Protein AF-A0A955EUJ9-F1 (afdb_monomer)

Sequence (207 aa):
MPSPLGWILAALVAALLFILLRRGAPARPAGGPLLDAMDWGAFAREARRVADAASVRARERPMALRAYWDLQLVGPGGEVRDRRRFKNLIVNTGLDQAKDRLFNPATTAPLFGYVAIGTGAVPETAVDLGLGTEAARDAVAYTPGGTGVCTVDHTFPAGVGTGAITEVGLFDDPAAGNMFNRKTFPAINKTAGDALKASCTLTLVAA

Nearest PDB structures (foldseek):
  6hhk-assembly2_C  TM=7.279E-01  e=1.965E-04  Pecentumvirus A511

Radius of gyration: 26.05 Å; Cα contacts (8 Å, |Δi|>4): 336; chains: 1; bounding box: 52×70×73 Å

Solvent-accessible surface area (backbone atoms only — not comparable to full-atom values): 12120 Å² total; per-residue (Å²): 130,83,52,77,68,54,54,52,52,51,50,51,53,50,51,50,52,51,53,54,66,70,69,51,76,80,79,83,76,87,85,77,76,88,70,80,80,58,61,60,66,61,51,52,53,50,54,47,51,51,52,50,53,51,50,62,70,68,45,83,75,72,54,61,53,71,52,69,51,78,48,70,44,65,46,98,87,70,46,77,77,46,75,52,76,44,80,46,86,66,52,61,69,57,35,38,51,58,43,40,69,42,46,42,82,93,49,96,64,81,31,54,39,20,42,31,37,15,55,23,77,73,76,71,57,100,80,57,60,64,69,81,35,72,55,39,64,48,72,40,51,71,43,86,56,62,80,15,29,34,36,41,33,41,68,41,44,55,61,48,52,59,43,56,36,13,26,41,35,36,18,41,38,90,83,82,52,57,49,79,49,68,45,59,53,81,67,47,77,37,48,56,86,42,66,49,76,49,74,48,79,46,56,50,40,71,95

Foldseek 3Di:
DDDPVVVVVVVVVVVVVVVCVVVPDPDDDPDDDPPPPDPVVVVVVVVVVVVVVVVVVVPDDAAEDWDKDWDFDADPVRDTPDIDMDTDWDDLVNLVVVLCVAAPPVDPDQHLFKKWWADDQPFDDPPDFDGPGTQAMDGWDWADDGRNKIKTKDKQAQQGRAAFTFKMWTASDRPHGGTPDMGGHGTDGGHNHDMDMDMDMHGYYYD

pLDDT: mean 83.16, std 19.04, range [37.62, 98.62]

Structure (mmCIF, N/CA/C/O backbone):
data_AF-A0A955EUJ9-F1
#
_entry.id   AF-A0A955EUJ9-F1
#
loop_
_atom_site.gro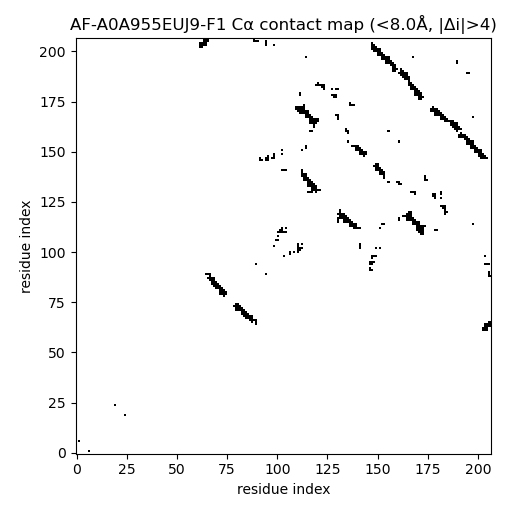up_PDB
_atom_site.id
_atom_site.type_symbol
_atom_site.label_atom_id
_atom_site.label_alt_id
_atom_site.label_comp_id
_atom_site.label_asym_id
_atom_site.label_entity_id
_atom_site.label_seq_id
_atom_site.pdbx_PDB_ins_code
_atom_site.Cartn_x
_atom_site.Cartn_y
_atom_site.Cartn_z
_atom_site.occupancy
_atom_site.B_iso_or_equiv
_atom_site.auth_seq_id
_atom_site.auth_comp_id
_atom_site.auth_asym_id
_atom_site.auth_atom_id
_atom_site.pdbx_PDB_model_num
ATOM 1 N N . MET A 1 1 ? 2.007 -21.521 31.280 1.00 45.31 1 MET A N 1
ATOM 2 C CA . MET A 1 1 ? 1.880 -21.939 29.865 1.00 45.31 1 MET A CA 1
ATOM 3 C C . MET A 1 1 ? 3.243 -21.763 29.207 1.00 45.31 1 MET A C 1
ATOM 5 O O . MET A 1 1 ? 3.827 -20.705 29.416 1.00 45.31 1 MET A O 1
ATOM 9 N N . PRO A 1 2 ? 3.806 -22.775 28.522 1.00 46.06 2 PRO A N 1
ATOM 10 C CA . PRO A 1 2 ? 5.107 -22.632 27.869 1.00 46.06 2 PRO A CA 1
ATOM 11 C C . PRO A 1 2 ? 5.048 -21.551 26.782 1.00 46.06 2 PRO A C 1
ATOM 13 O O . PRO A 1 2 ? 4.028 -21.396 26.110 1.00 46.06 2 PRO A O 1
ATOM 16 N N . SER A 1 3 ? 6.127 -20.777 26.656 1.00 57.28 3 SER A N 1
ATOM 17 C CA . SER A 1 3 ? 6.209 -19.638 25.739 1.00 57.28 3 SER A CA 1
ATOM 18 C C . SER A 1 3 ? 6.124 -20.083 24.269 1.00 57.28 3 SER A C 1
ATOM 20 O O . SER A 1 3 ? 6.468 -21.226 23.954 1.00 57.28 3 SER A O 1
ATOM 22 N N . PRO A 1 4 ? 5.725 -19.196 23.338 1.00 52.56 4 PRO A N 1
ATOM 23 C CA . PRO A 1 4 ? 5.683 -19.500 21.901 1.00 52.56 4 PRO A CA 1
ATOM 24 C C . PRO A 1 4 ? 7.013 -20.050 21.354 1.00 52.56 4 PRO A C 1
ATOM 26 O O . PRO A 1 4 ? 7.026 -20.928 20.496 1.00 52.56 4 PRO A O 1
ATOM 29 N N . LEU A 1 5 ? 8.140 -19.601 21.918 1.00 45.12 5 LEU A N 1
ATOM 30 C CA . LEU A 1 5 ? 9.483 -20.097 21.601 1.00 45.12 5 LEU A CA 1
ATOM 31 C C . LEU A 1 5 ? 9.713 -21.550 22.054 1.00 45.12 5 LEU A C 1
ATOM 33 O O . LEU A 1 5 ? 10.396 -22.302 21.363 1.00 45.12 5 LEU A O 1
ATOM 37 N N . GLY A 1 6 ? 9.113 -21.970 23.172 1.00 50.28 6 GLY A N 1
ATOM 38 C CA . GLY A 1 6 ? 9.186 -23.351 23.658 1.00 50.28 6 GLY A CA 1
ATOM 39 C C . GLY A 1 6 ? 8.475 -24.343 22.735 1.00 50.28 6 GLY A C 1
ATOM 40 O O . GLY A 1 6 ? 8.975 -25.445 22.512 1.00 50.28 6 GLY A O 1
ATOM 41 N N . TRP A 1 7 ? 7.358 -23.931 22.129 1.00 45.38 7 TRP A N 1
ATOM 42 C CA . TRP A 1 7 ? 6.630 -24.742 21.148 1.00 45.38 7 TRP A CA 1
ATOM 43 C C . TRP A 1 7 ? 7.400 -24.920 19.841 1.00 45.38 7 TRP A C 1
ATOM 45 O O . TRP A 1 7 ? 7.431 -26.019 19.293 1.00 45.38 7 TRP A O 1
ATOM 55 N N . ILE A 1 8 ? 8.070 -23.868 19.371 1.00 54.19 8 ILE A N 1
ATOM 56 C CA . ILE A 1 8 ? 8.896 -23.920 18.158 1.00 54.19 8 ILE A CA 1
ATOM 57 C C . ILE A 1 8 ? 10.094 -24.855 18.362 1.00 54.19 8 ILE A C 1
ATOM 59 O O . ILE A 1 8 ? 10.395 -25.668 17.488 1.00 54.19 8 ILE A O 1
ATOM 63 N N . LEU A 1 9 ? 10.744 -24.793 19.531 1.00 44.78 9 LEU A N 1
ATOM 64 C CA . LEU A 1 9 ? 11.867 -25.674 19.856 1.00 44.78 9 LEU A CA 1
ATOM 65 C C . LEU A 1 9 ? 11.428 -27.146 19.936 1.00 44.78 9 LEU A C 1
ATOM 67 O O . LEU A 1 9 ? 12.083 -28.016 19.367 1.00 44.78 9 LEU A O 1
ATOM 71 N N . ALA A 1 10 ? 10.292 -27.423 20.583 1.00 51.81 10 ALA A N 1
ATOM 72 C CA . ALA A 1 10 ? 9.731 -28.770 20.678 1.00 51.81 10 ALA A CA 1
ATOM 73 C C . ALA A 1 10 ? 9.300 -29.322 19.307 1.00 51.81 10 ALA A C 1
ATOM 75 O O . ALA A 1 10 ? 9.559 -30.487 19.004 1.00 51.81 10 ALA A O 1
ATOM 76 N N . ALA A 1 11 ? 8.707 -28.485 18.450 1.00 50.59 11 ALA A N 1
ATOM 77 C CA . ALA A 1 11 ? 8.313 -28.857 17.093 1.00 50.59 11 ALA A CA 1
ATOM 78 C C . ALA A 1 11 ? 9.523 -29.131 16.186 1.00 50.59 11 ALA A C 1
ATOM 80 O O . ALA A 1 11 ? 9.493 -30.079 15.403 1.00 50.59 11 ALA A O 1
ATOM 81 N N . LEU A 1 12 ? 10.607 -28.360 16.323 1.00 55.53 12 LEU A N 1
ATOM 82 C CA . LEU A 1 12 ? 11.863 -28.601 15.607 1.00 55.53 12 LEU A CA 1
ATOM 83 C C . LEU A 1 12 ? 12.512 -29.919 16.034 1.00 55.53 12 LEU A C 1
ATOM 85 O O . LEU A 1 12 ? 12.912 -30.692 15.169 1.00 55.53 12 LEU A O 1
ATOM 89 N N . VAL A 1 13 ? 12.558 -30.212 17.339 1.00 57.97 13 VAL A N 1
ATOM 90 C CA . VAL A 1 13 ? 13.080 -31.486 17.864 1.00 57.97 13 VAL A CA 1
ATOM 91 C C . VAL A 1 13 ? 12.222 -32.665 17.393 1.00 57.97 13 VAL A C 1
ATOM 93 O O . VAL A 1 13 ? 12.766 -33.668 16.933 1.00 57.97 13 VAL A O 1
ATOM 96 N N . ALA A 1 14 ? 10.893 -32.537 17.427 1.00 53.28 14 ALA A N 1
ATOM 97 C CA . ALA A 1 14 ? 9.975 -33.573 16.960 1.00 53.28 14 ALA A CA 1
ATOM 98 C C . ALA A 1 14 ? 10.075 -33.807 15.443 1.00 53.28 14 ALA A C 1
ATOM 100 O O . ALA A 1 14 ? 10.117 -34.956 15.008 1.00 53.28 14 ALA A O 1
ATOM 101 N N . ALA A 1 15 ? 10.179 -32.748 14.634 1.00 50.16 15 ALA A N 1
ATOM 102 C CA . ALA A 1 15 ? 10.362 -32.854 13.187 1.00 50.16 15 ALA A CA 1
ATOM 103 C C . ALA A 1 15 ? 11.709 -33.502 12.828 1.00 50.16 15 ALA A C 1
ATOM 105 O O . ALA A 1 15 ? 11.764 -34.341 11.930 1.00 50.16 15 ALA A O 1
ATOM 106 N N . LEU A 1 16 ? 12.777 -33.181 13.567 1.00 55.19 16 LEU A N 1
ATOM 107 C CA . LEU A 1 16 ? 14.087 -33.819 13.417 1.00 55.19 16 LEU A CA 1
ATOM 108 C C . LEU A 1 16 ? 14.025 -35.315 13.744 1.00 55.19 16 LEU A C 1
ATOM 110 O O . LEU A 1 16 ? 14.538 -36.134 12.982 1.00 55.19 16 LEU A O 1
ATOM 114 N N . LEU A 1 17 ? 13.353 -35.670 14.846 1.00 45.00 17 LEU A N 1
ATOM 115 C CA . LEU A 1 17 ? 13.148 -37.056 15.264 1.00 45.00 17 LEU A CA 1
ATOM 116 C C . LEU A 1 17 ? 12.333 -37.823 14.212 1.00 45.00 17 LEU A C 1
ATOM 118 O O . LEU A 1 17 ? 12.666 -38.952 13.870 1.00 45.00 17 LEU A O 1
ATOM 122 N N . PHE A 1 18 ? 11.320 -37.186 13.622 1.00 44.69 18 PHE A N 1
ATOM 123 C CA . PHE A 1 18 ? 10.478 -37.771 12.578 1.00 44.69 18 PHE A CA 1
ATOM 124 C C . PHE A 1 18 ? 11.223 -37.971 11.247 1.00 44.69 18 PHE A C 1
ATOM 126 O O . PHE A 1 18 ? 11.019 -38.975 10.564 1.00 44.69 18 PHE A O 1
ATOM 133 N N . ILE A 1 19 ? 12.122 -37.051 10.880 1.00 50.72 19 ILE A N 1
ATOM 134 C CA . ILE A 1 19 ? 12.989 -37.168 9.695 1.00 50.72 19 ILE A CA 1
ATOM 135 C C . ILE A 1 19 ? 14.022 -38.288 9.886 1.00 50.72 19 ILE A C 1
ATOM 137 O O . ILE A 1 19 ? 14.261 -39.060 8.955 1.00 50.72 19 ILE A O 1
ATOM 141 N N . LEU A 1 20 ? 14.588 -38.416 11.090 1.00 47.94 20 LEU A N 1
ATOM 142 C CA . LEU A 1 20 ? 15.503 -39.502 11.455 1.00 47.94 20 LEU A CA 1
ATOM 143 C C . LEU A 1 20 ? 14.799 -40.867 11.453 1.00 47.94 20 LEU A C 1
ATOM 145 O O . LEU A 1 20 ? 15.354 -41.838 10.945 1.00 47.94 20 LEU A O 1
ATOM 149 N N . LEU A 1 21 ? 13.554 -40.933 11.934 1.00 45.94 21 LEU A N 1
ATOM 150 C CA . LEU A 1 21 ? 12.741 -42.154 11.930 1.00 45.94 21 LEU A CA 1
ATOM 151 C C . LEU A 1 21 ? 12.285 -42.564 10.516 1.00 45.94 21 LEU A C 1
ATOM 153 O O . LEU A 1 21 ? 12.189 -43.756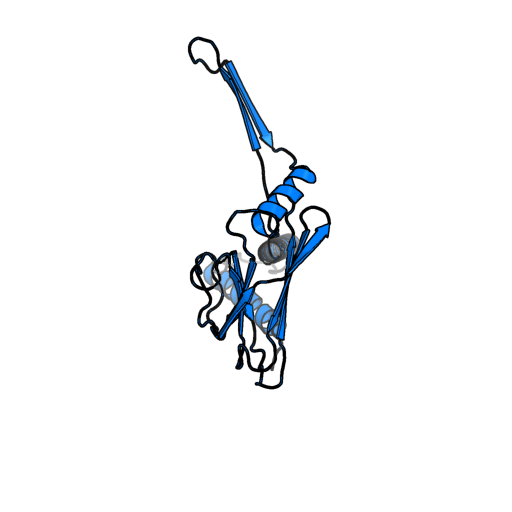 10.232 1.00 45.94 21 LEU A O 1
ATOM 157 N N . ARG A 1 22 ? 12.042 -41.610 9.601 1.00 41.78 22 ARG A N 1
ATOM 158 C CA . ARG A 1 22 ? 11.610 -41.893 8.213 1.00 41.78 22 ARG A CA 1
ATOM 159 C C . ARG A 1 22 ? 12.726 -42.315 7.261 1.00 41.78 22 ARG A C 1
ATOM 161 O O . ARG A 1 22 ? 12.428 -42.948 6.254 1.00 41.78 22 ARG A O 1
ATOM 168 N N . ARG A 1 23 ? 13.987 -41.961 7.527 1.00 43.34 23 ARG A N 1
ATOM 169 C CA . ARG A 1 23 ? 15.105 -42.300 6.625 1.00 43.34 23 ARG A CA 1
ATOM 170 C C . ARG A 1 23 ? 15.639 -43.723 6.785 1.00 43.34 23 ARG A C 1
ATOM 172 O O . ARG A 1 23 ? 16.508 -44.106 6.012 1.00 43.34 23 ARG A O 1
ATOM 179 N N . GLY A 1 24 ? 15.085 -44.507 7.713 1.00 37.84 24 GLY A N 1
ATOM 180 C CA . GLY A 1 24 ? 15.650 -45.795 8.093 1.00 37.84 24 GLY A CA 1
ATOM 181 C C . GLY A 1 24 ? 16.973 -45.570 8.821 1.00 37.84 24 GLY A C 1
ATOM 182 O O . GLY A 1 24 ? 17.871 -44.892 8.324 1.00 37.84 24 GLY A O 1
ATOM 183 N N . ALA A 1 25 ? 17.102 -46.100 10.034 1.00 43.12 25 ALA A N 1
ATOM 184 C CA . ALA A 1 25 ? 18.396 -46.102 10.700 1.00 43.12 25 ALA A CA 1
ATOM 185 C C . ALA A 1 25 ? 19.425 -46.779 9.769 1.00 43.12 25 ALA A C 1
ATOM 187 O O . ALA A 1 25 ? 19.125 -47.857 9.245 1.00 43.12 25 ALA A O 1
ATOM 188 N N . PRO A 1 26 ? 20.608 -46.186 9.521 1.00 41.72 26 PRO A N 1
ATOM 189 C CA . PRO A 1 26 ? 21.638 -46.872 8.755 1.00 41.72 26 PRO A CA 1
ATOM 190 C C . PRO A 1 26 ? 21.980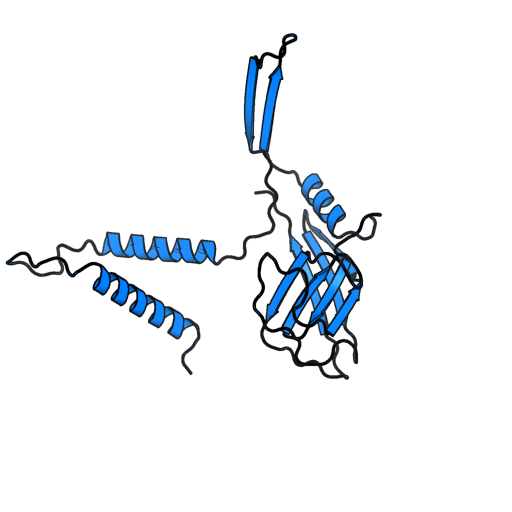 -48.193 9.456 1.00 41.72 26 PRO A C 1
ATOM 192 O O . PRO A 1 26 ? 22.187 -48.230 10.671 1.00 41.72 26 PRO A O 1
ATOM 195 N N . ALA A 1 27 ? 21.988 -49.288 8.692 1.00 41.59 27 ALA A N 1
ATOM 196 C CA . ALA A 1 27 ? 22.333 -50.608 9.201 1.00 41.59 27 ALA A CA 1
ATOM 197 C C . ALA A 1 27 ? 23.744 -50.597 9.816 1.00 41.59 27 ALA A C 1
ATOM 199 O O . ALA A 1 27 ? 24.683 -50.028 9.262 1.00 41.59 27 ALA A O 1
ATOM 200 N N . ARG A 1 28 ? 23.859 -51.232 10.985 1.00 37.62 28 ARG A N 1
ATOM 201 C CA . ARG A 1 28 ? 25.042 -51.308 11.852 1.00 37.62 28 ARG A CA 1
ATOM 202 C C . ARG A 1 28 ? 26.265 -51.890 11.118 1.00 37.62 28 ARG A C 1
ATOM 204 O O . ARG A 1 28 ? 26.234 -53.075 10.789 1.00 37.62 28 ARG A O 1
ATOM 211 N N . PRO A 1 29 ? 27.378 -51.152 10.960 1.00 39.28 29 PRO A N 1
ATOM 212 C CA . PRO A 1 29 ? 28.679 -51.771 10.754 1.00 39.28 29 PRO A CA 1
ATOM 213 C C . PRO A 1 29 ? 29.119 -52.420 12.073 1.00 39.28 29 PRO A C 1
ATOM 215 O O . PRO A 1 29 ? 28.983 -51.838 13.153 1.00 39.28 29 PRO A O 1
ATOM 218 N N . ALA A 1 30 ? 29.601 -53.656 12.008 1.00 43.44 30 ALA A N 1
ATOM 219 C CA . ALA A 1 30 ? 30.125 -54.355 13.171 1.00 43.44 30 ALA A CA 1
ATOM 220 C C . ALA A 1 30 ? 31.442 -53.701 13.633 1.00 43.44 30 ALA A C 1
ATOM 222 O O . ALA A 1 30 ? 32.446 -53.788 12.938 1.00 43.44 30 ALA A O 1
ATOM 223 N N . GLY A 1 31 ? 31.429 -53.089 14.823 1.00 46.59 31 GLY A N 1
ATOM 224 C CA . GLY A 1 31 ? 32.630 -52.705 15.579 1.00 46.59 31 GLY A CA 1
ATOM 225 C C . GLY A 1 31 ? 33.115 -51.262 15.377 1.00 46.59 31 GLY A C 1
ATOM 226 O O . GLY A 1 31 ? 33.748 -50.951 14.377 1.00 46.59 31 GLY A O 1
ATOM 227 N N . GLY A 1 32 ? 32.869 -50.402 16.374 1.00 41.31 32 GLY A N 1
ATOM 228 C CA . GLY A 1 32 ? 33.425 -49.043 16.499 1.00 41.31 32 GLY A CA 1
ATOM 229 C C . GLY A 1 32 ? 32.466 -48.087 17.235 1.00 41.31 32 GLY A C 1
ATOM 230 O O . GLY A 1 32 ? 31.256 -48.188 17.016 1.00 41.31 32 GLY A O 1
ATOM 231 N N . PRO A 1 33 ? 32.935 -47.199 18.141 1.00 43.25 33 PRO A N 1
ATOM 232 C CA . PRO A 1 33 ? 32.056 -46.275 18.858 1.00 43.25 33 PRO A CA 1
ATOM 233 C C . PRO A 1 33 ? 31.396 -45.273 17.894 1.00 43.25 33 PRO A C 1
ATOM 235 O O . PRO A 1 33 ? 32.052 -44.644 17.070 1.00 43.25 33 PRO A O 1
ATOM 238 N N . LEU A 1 34 ? 30.074 -45.118 18.026 1.00 46.84 34 LEU A N 1
ATOM 239 C CA . LEU A 1 34 ? 29.166 -44.343 17.160 1.00 46.84 34 LEU A CA 1
ATOM 240 C C . LEU A 1 34 ? 29.444 -42.823 17.078 1.00 46.84 34 LEU A C 1
ATOM 242 O O . LEU A 1 34 ? 28.669 -42.101 16.454 1.00 46.84 34 LEU A O 1
ATOM 246 N N . LEU A 1 35 ? 30.498 -42.317 17.721 1.00 46.31 35 LEU A N 1
ATOM 247 C CA . LEU A 1 35 ? 30.727 -40.880 17.902 1.00 46.31 35 LEU A CA 1
ATOM 248 C C . LEU A 1 35 ? 31.797 -40.289 16.971 1.00 46.31 35 LEU A C 1
ATOM 250 O O . LEU A 1 35 ? 31.734 -39.091 16.713 1.00 46.31 35 LEU A O 1
ATOM 254 N N . ASP A 1 36 ? 32.687 -41.105 16.395 1.00 50.06 36 ASP A N 1
ATOM 255 C CA . ASP A 1 36 ? 33.827 -40.598 15.606 1.00 50.06 36 ASP A CA 1
ATOM 256 C C . ASP A 1 36 ? 33.551 -40.489 14.095 1.00 50.06 36 ASP A C 1
ATOM 258 O O . ASP A 1 36 ? 34.301 -39.845 13.367 1.00 50.06 36 ASP A O 1
ATOM 262 N N . ALA A 1 37 ? 32.467 -41.100 13.603 1.00 56.34 37 ALA A N 1
ATOM 263 C CA . ALA A 1 37 ? 32.128 -41.120 12.174 1.00 56.34 37 ALA A CA 1
ATOM 264 C C . ALA A 1 37 ? 31.086 -40.063 11.757 1.00 56.34 37 ALA A C 1
ATOM 266 O O . ALA A 1 37 ? 30.899 -39.815 10.565 1.00 56.34 37 ALA A O 1
ATOM 267 N N . MET A 1 38 ? 30.389 -39.442 12.713 1.00 59.25 38 MET A N 1
ATOM 268 C CA . MET A 1 38 ? 29.437 -38.371 12.425 1.00 59.25 38 MET A CA 1
ATOM 269 C C . MET A 1 38 ? 30.194 -37.043 12.433 1.00 59.25 38 MET A C 1
ATOM 271 O O . MET A 1 38 ? 30.614 -36.579 13.491 1.00 59.25 38 MET A O 1
ATOM 275 N N . ASP A 1 39 ? 30.356 -36.409 11.267 1.00 77.75 39 ASP A N 1
ATOM 276 C CA . ASP A 1 39 ? 30.849 -35.028 11.194 1.00 77.75 39 ASP A CA 1
ATOM 277 C C . ASP A 1 39 ? 29.782 -34.086 11.775 1.00 77.75 39 ASP A C 1
ATOM 279 O O . ASP A 1 39 ? 28.953 -33.492 11.076 1.00 77.75 39 ASP A O 1
ATOM 283 N N . TRP A 1 40 ? 29.797 -33.964 13.101 1.00 72.12 40 TRP A N 1
ATOM 284 C CA . TRP A 1 40 ? 28.944 -33.063 13.866 1.00 72.12 40 TRP A CA 1
ATOM 285 C C . TRP A 1 40 ? 29.129 -31.602 13.444 1.00 72.12 40 TRP A C 1
ATOM 287 O O . TRP A 1 40 ? 28.192 -30.808 13.546 1.00 72.12 40 TRP A O 1
ATOM 297 N N . GLY A 1 41 ? 30.298 -31.249 12.901 1.00 78.38 41 GLY A N 1
ATOM 298 C CA . GLY A 1 41 ? 30.556 -29.942 12.313 1.00 78.38 41 GLY A CA 1
ATOM 299 C C . GLY A 1 41 ? 29.750 -29.713 11.034 1.00 78.38 41 GLY A C 1
ATOM 300 O O . GLY A 1 41 ? 29.145 -28.650 10.877 1.00 78.38 41 GLY A O 1
ATOM 301 N N . ALA A 1 42 ? 29.694 -30.691 10.127 1.00 76.00 42 ALA A N 1
ATOM 302 C CA . ALA A 1 42 ? 28.868 -30.620 8.917 1.00 76.00 42 ALA A CA 1
ATOM 303 C C . ALA A 1 42 ? 27.380 -30.545 9.251 1.00 76.00 42 ALA A C 1
ATOM 305 O O . ALA A 1 42 ? 26.669 -29.709 8.692 1.00 76.00 42 ALA A O 1
ATOM 306 N N . PHE A 1 43 ? 26.927 -31.349 10.211 1.00 70.56 43 PHE A N 1
ATOM 307 C CA . PHE A 1 43 ? 25.546 -31.316 10.675 1.00 70.56 43 PHE A CA 1
ATOM 308 C C . PHE A 1 43 ? 25.162 -29.949 11.264 1.00 70.56 43 PHE A C 1
ATOM 310 O O . PHE A 1 43 ? 24.137 -29.380 10.890 1.00 70.56 43 PHE A O 1
ATOM 317 N N . ALA A 1 44 ? 26.000 -29.372 12.131 1.00 76.56 44 ALA A N 1
ATOM 318 C CA . ALA A 1 44 ? 25.742 -28.064 12.732 1.00 76.56 44 ALA A CA 1
ATOM 319 C C . ALA A 1 44 ? 25.728 -26.925 11.697 1.00 76.56 44 ALA A C 1
ATOM 321 O O . ALA A 1 44 ? 24.908 -26.008 11.798 1.00 76.56 44 ALA A O 1
ATOM 322 N N . ARG A 1 45 ? 26.604 -26.982 10.682 1.00 86.12 45 ARG A N 1
ATOM 323 C CA . ARG A 1 45 ? 26.607 -26.021 9.565 1.00 86.12 45 ARG A CA 1
ATOM 324 C C . ARG A 1 45 ? 25.323 -26.108 8.748 1.00 86.12 45 ARG A C 1
ATOM 326 O O . ARG A 1 45 ? 24.754 -25.071 8.420 1.00 86.12 45 ARG A O 1
ATOM 333 N N . GLU A 1 46 ? 24.844 -27.315 8.464 1.00 76.44 46 GLU A N 1
ATOM 334 C CA . GLU A 1 46 ? 23.608 -27.501 7.704 1.00 76.44 46 GLU A CA 1
ATOM 335 C C . GLU A 1 46 ? 22.372 -27.094 8.513 1.00 76.44 46 GLU A C 1
ATOM 337 O O . GLU A 1 46 ? 21.516 -26.375 8.006 1.00 76.44 46 GLU A O 1
ATOM 342 N N . ALA A 1 47 ? 22.306 -27.440 9.802 1.00 72.69 47 ALA A N 1
ATOM 343 C CA . ALA A 1 47 ? 21.235 -26.988 10.689 1.00 72.69 47 ALA A CA 1
ATOM 344 C C . ALA A 1 47 ? 21.176 -25.453 10.776 1.00 72.69 47 ALA A C 1
ATOM 346 O O . ALA A 1 47 ? 20.096 -24.866 10.692 1.00 72.69 47 ALA A O 1
ATOM 347 N N . ARG A 1 48 ? 22.339 -24.793 10.871 1.00 82.12 48 ARG A N 1
ATOM 348 C CA . ARG A 1 48 ? 22.436 -23.330 10.829 1.00 82.12 48 ARG A CA 1
ATOM 349 C C . ARG A 1 48 ? 21.989 -22.778 9.481 1.00 82.12 48 ARG A C 1
ATOM 351 O O . ARG A 1 48 ? 21.180 -21.867 9.459 1.00 82.12 48 ARG A O 1
ATOM 358 N N . ARG A 1 49 ? 22.417 -23.371 8.365 1.00 85.25 49 ARG A N 1
ATOM 359 C CA . ARG A 1 49 ? 21.982 -22.973 7.020 1.00 85.25 49 ARG A CA 1
ATOM 360 C C . ARG A 1 49 ? 20.468 -23.079 6.847 1.00 85.25 49 ARG A C 1
ATOM 362 O O . ARG A 1 49 ? 19.864 -22.192 6.251 1.00 85.25 49 ARG A O 1
ATOM 369 N N . VAL A 1 50 ? 19.852 -24.143 7.356 1.00 76.19 50 VAL A N 1
ATOM 370 C CA . VAL A 1 50 ? 18.397 -24.343 7.306 1.00 76.19 50 VAL A CA 1
ATOM 371 C C . VAL A 1 50 ? 17.678 -23.323 8.189 1.00 76.19 50 VAL A C 1
ATOM 373 O O . VAL A 1 50 ? 16.694 -22.737 7.744 1.00 76.19 50 VAL A O 1
ATOM 376 N N . ALA A 1 51 ? 18.185 -23.050 9.393 1.00 75.31 51 ALA A N 1
ATOM 377 C CA . ALA A 1 51 ? 17.650 -22.012 10.274 1.00 75.31 51 ALA A CA 1
ATOM 378 C C . ALA A 1 51 ? 17.806 -20.601 9.675 1.00 75.31 51 ALA A C 1
ATOM 380 O O . ALA A 1 51 ? 16.873 -19.801 9.714 1.00 75.31 51 ALA A O 1
ATOM 381 N N . ASP A 1 52 ? 18.940 -20.315 9.040 1.00 78.19 52 ASP A N 1
ATOM 382 C CA . ASP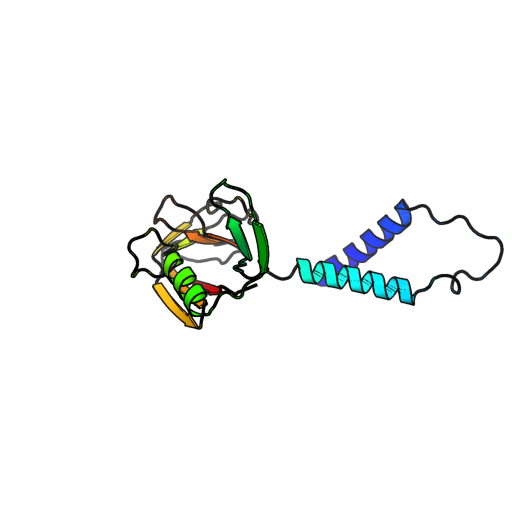 A 1 52 ? 19.210 -19.057 8.348 1.00 78.19 52 ASP A CA 1
ATOM 383 C C . ASP A 1 52 ? 18.305 -18.915 7.118 1.00 78.19 52 ASP A C 1
ATOM 385 O O . ASP A 1 52 ? 17.678 -17.879 6.927 1.00 78.19 52 ASP A O 1
ATOM 389 N N . ALA A 1 53 ? 18.129 -19.969 6.321 1.00 70.56 53 ALA A N 1
ATOM 390 C CA . ALA A 1 53 ? 17.211 -19.964 5.184 1.00 70.56 53 ALA A CA 1
ATOM 391 C C . ALA A 1 53 ? 15.745 -19.801 5.620 1.00 70.56 53 ALA A C 1
ATOM 393 O O . ALA A 1 53 ? 14.987 -19.081 4.968 1.00 70.56 53 ALA A O 1
ATOM 394 N N . ALA A 1 54 ? 15.345 -20.440 6.722 1.00 66.31 54 ALA A N 1
ATOM 395 C CA . ALA A 1 54 ? 14.019 -20.284 7.309 1.00 66.31 54 ALA A CA 1
ATOM 396 C C . ALA A 1 54 ? 13.813 -18.863 7.851 1.00 66.31 54 ALA A C 1
ATOM 398 O O . ALA A 1 54 ? 12.782 -18.254 7.576 1.00 66.31 54 ALA A O 1
ATOM 399 N N . SER A 1 55 ? 14.807 -18.293 8.537 1.00 67.50 55 SER A N 1
ATOM 400 C CA . SER A 1 55 ? 14.737 -16.923 9.053 1.00 67.50 55 SER A CA 1
ATOM 401 C C . SER A 1 55 ? 14.730 -15.877 7.936 1.00 67.50 55 SER A C 1
ATOM 403 O O . SER A 1 55 ? 13.976 -14.914 8.014 1.00 67.50 55 SER A O 1
ATOM 405 N N . VAL A 1 56 ? 15.479 -16.080 6.849 1.00 65.50 56 VAL A N 1
ATOM 406 C CA . VAL A 1 56 ? 15.446 -15.214 5.658 1.00 65.50 56 VAL A CA 1
ATOM 407 C C . VAL A 1 56 ? 14.082 -15.267 4.970 1.00 65.50 56 VAL A C 1
ATOM 409 O O . VAL A 1 56 ? 13.599 -14.236 4.511 1.00 65.50 56 VAL A O 1
ATOM 412 N N . ARG A 1 57 ? 13.437 -16.439 4.919 1.00 59.97 57 ARG A N 1
ATOM 413 C CA . ARG A 1 57 ? 12.066 -16.585 4.396 1.00 59.97 57 ARG A CA 1
ATOM 414 C C . ARG A 1 57 ? 11.003 -16.002 5.328 1.00 59.97 57 ARG A C 1
ATOM 416 O O . ARG A 1 57 ? 9.955 -15.601 4.840 1.00 59.97 57 ARG A O 1
ATOM 423 N N . ALA A 1 58 ? 11.272 -15.968 6.632 1.00 58.44 58 ALA A N 1
ATOM 424 C CA . ALA A 1 58 ? 10.377 -15.420 7.647 1.00 58.44 58 ALA A CA 1
ATOM 425 C C . ALA A 1 58 ? 10.491 -13.895 7.814 1.00 58.44 58 ALA A C 1
ATOM 427 O O . ALA A 1 58 ? 9.617 -13.291 8.427 1.00 58.44 58 ALA A O 1
ATOM 428 N N . ARG A 1 59 ? 11.548 -13.258 7.289 1.00 63.91 59 ARG A N 1
ATOM 429 C CA . ARG A 1 59 ? 11.630 -11.793 7.245 1.00 63.91 59 ARG A CA 1
ATOM 430 C C . ARG A 1 59 ? 10.558 -11.261 6.298 1.00 63.91 59 ARG A C 1
ATOM 432 O O . ARG A 1 59 ? 10.478 -11.703 5.151 1.00 63.91 59 ARG A O 1
ATOM 439 N N . GLU A 1 60 ? 9.773 -10.297 6.775 1.00 60.78 60 GLU A N 1
ATOM 440 C CA . GLU A 1 60 ? 8.861 -9.521 5.935 1.00 60.78 60 GLU A CA 1
ATOM 441 C C . GLU A 1 60 ? 9.637 -9.002 4.722 1.00 60.78 60 GLU A C 1
ATOM 443 O O . GLU A 1 60 ? 10.683 -8.358 4.850 1.00 60.78 60 GLU A O 1
ATOM 448 N N . ARG A 1 61 ? 9.182 -9.376 3.524 1.00 70.38 61 ARG A N 1
ATOM 449 C CA . ARG A 1 61 ? 9.849 -8.964 2.293 1.00 70.38 61 ARG A CA 1
ATOM 450 C C . ARG A 1 61 ? 9.426 -7.521 2.036 1.00 70.38 61 ARG A C 1
ATOM 452 O O . ARG A 1 61 ? 8.229 -7.298 1.856 1.00 70.38 61 ARG A O 1
ATOM 459 N N . PRO A 1 62 ? 10.356 -6.552 2.021 1.00 77.06 62 PRO A N 1
ATOM 460 C CA . PRO A 1 62 ? 9.990 -5.177 1.732 1.00 77.06 62 PRO A CA 1
ATOM 461 C C . PRO A 1 62 ? 9.371 -5.103 0.339 1.00 77.06 62 PRO A C 1
ATOM 463 O O . PRO A 1 62 ? 9.739 -5.869 -0.561 1.00 77.06 62 PRO A O 1
ATOM 466 N N . MET A 1 63 ? 8.453 -4.158 0.154 1.00 87.00 63 MET A N 1
ATOM 467 C CA . MET A 1 63 ? 8.000 -3.805 -1.180 1.00 87.00 63 MET A CA 1
ATOM 468 C C . MET A 1 63 ? 9.198 -3.318 -1.990 1.00 87.00 63 MET A C 1
ATOM 470 O O . MET A 1 63 ? 9.863 -2.347 -1.627 1.00 87.00 63 MET A O 1
ATOM 474 N N . ALA A 1 64 ? 9.485 -4.014 -3.084 1.00 89.50 64 ALA A N 1
ATOM 475 C CA . ALA A 1 64 ? 10.680 -3.767 -3.861 1.00 89.50 64 ALA A CA 1
ATOM 476 C C . ALA A 1 64 ? 10.373 -3.697 -5.352 1.00 89.50 64 ALA A C 1
ATOM 478 O O . ALA A 1 64 ? 9.704 -4.576 -5.899 1.00 89.50 64 ALA A O 1
ATOM 479 N N . LEU A 1 65 ? 10.919 -2.679 -6.012 1.00 90.12 65 LEU A N 1
ATOM 480 C CA . LEU A 1 65 ? 10.841 -2.528 -7.457 1.00 90.12 65 LEU A CA 1
ATOM 481 C C . LEU A 1 65 ? 12.149 -3.011 -8.083 1.00 90.12 65 LEU A C 1
ATOM 483 O O . LEU A 1 65 ? 13.240 -2.624 -7.663 1.00 90.12 65 LEU A O 1
ATOM 487 N N . ARG A 1 66 ? 12.029 -3.877 -9.090 1.00 91.06 66 ARG A N 1
ATOM 488 C CA . ARG A 1 66 ? 13.155 -4.430 -9.849 1.00 91.06 66 ARG A CA 1
ATOM 489 C C . ARG A 1 66 ? 13.001 -4.061 -11.308 1.00 91.06 66 ARG A C 1
ATOM 491 O O . ARG A 1 66 ? 11.914 -4.208 -11.859 1.00 91.06 66 ARG A O 1
ATOM 498 N N . ALA A 1 67 ? 14.094 -3.643 -11.930 1.00 90.94 67 ALA A N 1
ATOM 499 C CA . ALA A 1 67 ? 14.105 -3.256 -13.330 1.00 90.94 67 ALA A CA 1
ATOM 500 C C . ALA A 1 67 ? 15.225 -3.968 -14.101 1.00 90.94 67 ALA A C 1
ATOM 502 O O . ALA A 1 67 ? 16.303 -4.257 -13.567 1.00 90.94 67 ALA A O 1
ATOM 503 N N . TYR A 1 68 ? 14.927 -4.265 -15.366 1.00 94.62 68 TYR A N 1
ATOM 504 C CA . TYR A 1 68 ? 15.848 -4.862 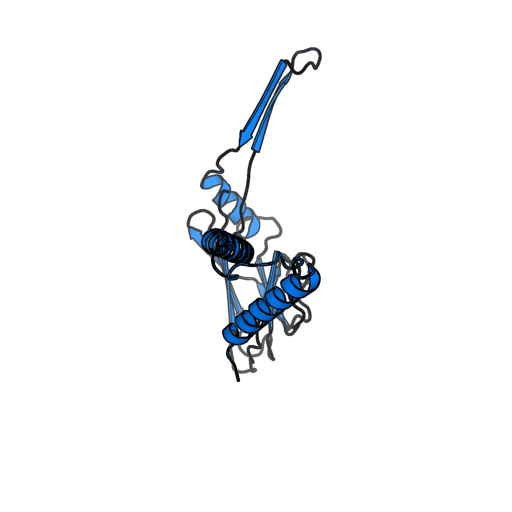-16.322 1.00 94.62 68 TYR A CA 1
ATOM 505 C C . TYR A 1 68 ? 15.692 -4.162 -17.672 1.00 94.62 68 TYR A C 1
ATOM 507 O O . TYR A 1 68 ? 14.570 -3.942 -18.125 1.00 94.62 68 TYR A O 1
ATOM 515 N N . TRP A 1 69 ? 16.807 -3.889 -18.341 1.00 95.44 69 TRP A N 1
ATOM 516 C CA . TRP A 1 69 ? 16.827 -3.491 -19.745 1.00 95.44 69 TRP A CA 1
ATOM 517 C C . TRP A 1 69 ? 17.059 -4.702 -20.642 1.00 95.44 69 TRP A C 1
ATOM 519 O O . TRP A 1 69 ? 17.889 -5.555 -20.329 1.00 95.44 69 TRP A O 1
ATOM 529 N N . ASP A 1 70 ? 16.365 -4.739 -21.778 1.00 96.62 70 ASP A N 1
ATOM 530 C CA . ASP A 1 70 ? 16.615 -5.646 -22.899 1.00 96.62 70 ASP A CA 1
ATOM 531 C C . ASP A 1 70 ? 16.686 -4.799 -24.172 1.00 96.62 70 ASP A C 1
ATOM 533 O O . ASP A 1 70 ? 15.674 -4.309 -24.667 1.00 96.62 70 ASP A O 1
ATOM 537 N N . LEU A 1 71 ? 17.902 -4.552 -24.643 1.00 96.50 71 LEU A N 1
ATOM 538 C CA . LEU A 1 71 ? 18.181 -3.720 -25.806 1.00 96.50 71 LEU A CA 1
ATOM 539 C C . LEU A 1 71 ? 18.448 -4.619 -27.004 1.00 96.50 71 LEU A C 1
ATOM 541 O O . LEU A 1 71 ? 19.241 -5.553 -26.895 1.00 96.50 71 LEU A O 1
ATOM 545 N N . GLN A 1 72 ? 17.834 -4.311 -28.144 1.00 97.19 72 GLN A N 1
ATOM 546 C CA . GLN A 1 72 ? 18.097 -4.974 -29.420 1.00 97.19 72 GLN A CA 1
ATOM 547 C C . GLN A 1 72 ? 18.480 -3.941 -30.474 1.00 97.19 72 GLN A C 1
ATOM 549 O O . GLN A 1 72 ? 17.782 -2.945 -30.656 1.00 97.19 72 GLN A O 1
ATOM 554 N N . LEU A 1 73 ? 19.576 -4.195 -31.183 1.00 96.88 73 LEU A N 1
ATOM 555 C CA . LEU A 1 73 ? 19.916 -3.485 -32.407 1.00 96.88 73 LEU A CA 1
ATOM 556 C C . LEU A 1 73 ? 19.310 -4.261 -33.573 1.00 96.88 73 LEU A C 1
ATOM 558 O O . LEU A 1 73 ? 19.737 -5.382 -33.838 1.00 96.88 73 LEU A O 1
ATOM 562 N N . VAL A 1 74 ? 18.332 -3.677 -34.258 1.00 97.38 74 VAL A N 1
ATOM 563 C CA . VAL A 1 74 ? 17.626 -4.319 -35.375 1.00 97.38 74 VAL A CA 1
ATOM 564 C C . VAL A 1 74 ? 17.989 -3.615 -36.677 1.00 97.38 74 VAL A C 1
ATOM 566 O O . VAL A 1 74 ? 18.009 -2.386 -36.741 1.00 97.38 74 VAL A O 1
ATOM 569 N N . GLY A 1 75 ? 18.336 -4.393 -37.699 1.00 95.06 75 GLY A N 1
ATOM 570 C CA . GLY A 1 75 ? 18.645 -3.883 -39.027 1.00 95.06 75 GLY A CA 1
ATOM 571 C C . GLY A 1 75 ? 17.404 -3.640 -39.894 1.00 95.06 75 GLY A C 1
ATOM 572 O O . GLY A 1 75 ? 16.285 -3.973 -39.505 1.00 95.06 75 GLY A O 1
ATOM 573 N N . PRO A 1 76 ? 17.583 -3.059 -41.091 1.00 94.19 76 PRO A N 1
ATOM 574 C CA . PRO A 1 76 ? 16.484 -2.670 -41.973 1.00 94.19 76 PRO A CA 1
ATOM 575 C C . PRO A 1 76 ? 15.673 -3.857 -42.518 1.00 94.19 76 PRO A C 1
ATOM 577 O O . PRO A 1 76 ? 14.547 -3.653 -42.960 1.00 94.19 76 PRO A O 1
ATOM 580 N N . GLY A 1 77 ? 16.209 -5.083 -42.477 1.00 93.88 77 GLY A N 1
ATOM 581 C CA . GLY A 1 77 ? 15.494 -6.310 -42.836 1.00 93.88 77 GLY A CA 1
ATOM 582 C C . GLY A 1 77 ? 14.780 -6.984 -41.659 1.00 93.88 77 GLY A C 1
ATOM 583 O O . GLY A 1 77 ? 14.233 -8.070 -41.830 1.00 93.88 77 GLY A O 1
ATOM 584 N N . GLY A 1 78 ? 14.790 -6.374 -40.467 1.00 94.06 78 GLY A N 1
ATOM 585 C CA . GLY A 1 78 ? 14.231 -6.956 -39.243 1.00 94.06 78 GLY A CA 1
ATOM 586 C C . GLY A 1 78 ? 15.176 -7.920 -38.516 1.00 94.06 78 GLY A C 1
ATOM 587 O O . GLY A 1 78 ? 14.789 -8.519 -37.513 1.00 94.06 78 GLY A O 1
ATOM 588 N N . GLU A 1 79 ? 16.418 -8.074 -38.978 1.00 96.44 79 GLU A N 1
ATOM 589 C CA . GLU A 1 79 ? 17.406 -8.937 -38.341 1.00 96.44 79 GLU A CA 1
ATOM 590 C C . GLU A 1 79 ? 17.964 -8.308 -37.054 1.00 96.44 79 GLU A C 1
ATOM 592 O O . GLU A 1 79 ? 18.401 -7.156 -37.046 1.00 96.44 79 GLU A O 1
ATOM 597 N N . VAL A 1 80 ? 17.981 -9.065 -35.953 1.00 96.44 80 VAL A N 1
ATOM 598 C CA . VAL A 1 80 ? 18.616 -8.626 -34.700 1.00 96.44 80 VAL A CA 1
ATOM 599 C C . VAL A 1 80 ? 20.129 -8.783 -34.836 1.00 96.44 80 VAL A C 1
ATOM 601 O O . VAL A 1 80 ? 20.645 -9.895 -34.915 1.00 96.44 80 VAL A O 1
ATOM 604 N N . ARG A 1 81 ? 20.839 -7.657 -34.860 1.00 96.12 81 ARG A N 1
ATOM 605 C CA . ARG A 1 81 ? 22.296 -7.566 -35.017 1.00 96.12 81 ARG A CA 1
ATOM 606 C C . ARG A 1 81 ? 23.051 -7.632 -33.690 1.00 96.12 81 ARG A C 1
ATOM 608 O O . ARG A 1 81 ? 24.156 -8.155 -33.652 1.00 96.12 81 ARG A O 1
ATOM 615 N N . ASP A 1 82 ? 22.473 -7.100 -32.616 1.00 97.19 82 ASP A N 1
ATOM 616 C CA . ASP A 1 82 ? 23.015 -7.181 -31.253 1.00 97.19 82 ASP A CA 1
ATOM 617 C C . ASP A 1 82 ? 21.852 -7.235 -30.256 1.00 97.19 82 ASP A C 1
ATOM 619 O O . ASP A 1 82 ? 20.778 -6.682 -30.510 1.00 97.19 82 ASP A O 1
ATOM 623 N N . ARG A 1 83 ? 22.060 -7.888 -29.114 1.00 97.19 83 ARG A N 1
ATOM 624 C CA . ARG A 1 83 ? 21.111 -7.899 -28.004 1.00 97.19 83 ARG A CA 1
ATOM 625 C C . ARG A 1 83 ? 21.849 -7.878 -26.681 1.00 97.19 83 ARG A C 1
ATOM 627 O O . ARG A 1 83 ? 22.713 -8.713 -26.429 1.00 97.19 83 ARG A O 1
ATOM 634 N N . ARG A 1 84 ? 21.443 -6.983 -25.784 1.00 97.44 84 ARG A N 1
ATOM 635 C CA . ARG A 1 84 ? 22.048 -6.861 -24.458 1.00 97.44 84 ARG A CA 1
ATOM 636 C C . ARG A 1 84 ? 20.996 -6.761 -23.374 1.00 97.44 84 ARG A C 1
ATOM 638 O O . ARG A 1 84 ? 20.026 -6.024 -23.510 1.00 97.44 84 ARG A O 1
ATOM 645 N N . ARG A 1 85 ? 21.220 -7.483 -22.277 1.00 96.19 85 ARG A N 1
ATOM 646 C CA . ARG A 1 85 ? 20.337 -7.484 -21.112 1.00 96.19 85 ARG A CA 1
ATOM 647 C C . ARG A 1 85 ? 21.101 -7.106 -19.863 1.00 96.19 85 ARG A C 1
ATOM 649 O O . ARG A 1 85 ? 22.137 -7.700 -19.577 1.00 96.19 85 ARG A O 1
ATOM 656 N N . PHE A 1 86 ? 20.559 -6.171 -19.096 1.00 95.62 86 PHE A N 1
ATOM 657 C CA . PHE A 1 86 ? 21.198 -5.684 -17.880 1.00 95.62 86 PHE A CA 1
ATOM 658 C C . PHE A 1 86 ? 20.176 -5.476 -16.776 1.00 95.62 86 PHE A C 1
ATOM 660 O O . PHE A 1 86 ? 19.056 -5.040 -17.028 1.00 95.62 86 PHE A O 1
ATOM 667 N N . LYS A 1 87 ? 20.592 -5.741 -15.539 1.00 93.69 87 LYS A N 1
ATOM 668 C CA . LYS A 1 87 ? 19.917 -5.192 -14.362 1.00 93.69 87 LYS A CA 1
ATOM 669 C C . LYS A 1 87 ? 20.211 -3.702 -14.297 1.00 93.69 87 LYS A C 1
ATOM 671 O O . LYS A 1 87 ? 21.333 -3.299 -14.606 1.00 93.69 87 LYS A O 1
ATOM 676 N N . ASN A 1 88 ? 19.248 -2.903 -13.863 1.00 89.44 88 ASN A N 1
ATOM 677 C CA . ASN A 1 88 ? 19.463 -1.476 -13.671 1.00 89.44 88 ASN A CA 1
ATOM 678 C C . ASN A 1 88 ? 19.014 -1.007 -12.295 1.00 89.44 88 ASN A C 1
ATOM 680 O O . ASN A 1 88 ? 18.118 -1.573 -11.675 1.00 89.44 88 ASN A O 1
ATOM 684 N N . LEU A 1 89 ? 19.658 0.066 -11.851 1.00 92.69 89 LEU A N 1
ATOM 685 C CA . LEU A 1 89 ? 19.269 0.791 -10.657 1.00 92.69 89 LEU A CA 1
ATOM 686 C C . LEU A 1 89 ? 18.044 1.655 -10.968 1.00 92.69 89 LEU A C 1
ATOM 688 O O . LEU A 1 89 ? 18.020 2.366 -11.975 1.00 92.69 89 LEU A O 1
ATOM 692 N N . ILE A 1 90 ? 17.045 1.613 -10.091 1.00 94.62 90 ILE A N 1
ATOM 693 C CA . ILE A 1 90 ? 15.969 2.604 -10.068 1.00 94.62 90 ILE A CA 1
ATOM 694 C C . ILE A 1 90 ? 16.438 3.750 -9.183 1.00 94.62 90 ILE A C 1
ATOM 696 O O . ILE A 1 90 ? 16.805 3.546 -8.028 1.00 94.62 90 ILE A O 1
ATOM 700 N N . VAL A 1 91 ? 16.462 4.950 -9.750 1.00 95.00 91 VAL A N 1
ATOM 701 C CA . VAL A 1 91 ? 16.919 6.155 -9.053 1.00 95.00 91 VAL A CA 1
ATOM 702 C C . VAL A 1 91 ? 15.841 6.706 -8.120 1.00 95.00 91 VAL A C 1
ATOM 704 O O . VAL A 1 91 ? 14.655 6.420 -8.287 1.00 95.00 91 VAL A O 1
ATOM 707 N N . ASN A 1 92 ? 16.253 7.560 -7.182 1.00 95.75 92 ASN A N 1
ATOM 708 C CA . ASN A 1 92 ? 15.391 8.153 -6.154 1.00 95.75 92 ASN A CA 1
ATOM 709 C C . ASN A 1 92 ? 14.114 8.786 -6.723 1.00 95.75 92 ASN A C 1
ATOM 711 O O . ASN A 1 92 ? 13.022 8.446 -6.283 1.00 95.75 92 ASN A O 1
ATOM 715 N N . THR A 1 93 ? 14.231 9.614 -7.767 1.00 94.94 93 THR A N 1
ATOM 716 C CA . THR A 1 93 ? 13.069 10.236 -8.423 1.00 94.94 93 THR A CA 1
ATOM 717 C C . THR A 1 93 ? 12.075 9.201 -8.949 1.00 94.94 93 THR A C 1
ATOM 719 O O . THR A 1 93 ? 10.872 9.425 -8.884 1.00 94.94 93 THR A O 1
ATOM 722 N N . GLY A 1 94 ? 12.550 8.054 -9.443 1.00 92.50 94 GLY A N 1
ATOM 723 C CA . GLY A 1 94 ? 11.677 6.967 -9.888 1.00 92.50 94 GLY A CA 1
ATOM 724 C C . GLY A 1 94 ? 10.896 6.341 -8.733 1.00 92.50 94 GLY A C 1
ATOM 725 O O . GLY A 1 94 ? 9.702 6.086 -8.877 1.00 92.50 94 GLY A O 1
ATOM 726 N N . LEU A 1 95 ? 11.545 6.149 -7.580 1.00 93.25 95 LEU A N 1
ATOM 727 C CA . LEU A 1 95 ? 10.894 5.649 -6.365 1.00 93.25 95 LEU A CA 1
ATOM 728 C C . LEU A 1 95 ? 9.848 6.640 -5.839 1.00 93.25 95 LEU A C 1
ATOM 730 O O . LEU A 1 95 ? 8.742 6.230 -5.499 1.00 93.25 95 LEU A O 1
ATOM 734 N N . ASP A 1 96 ? 10.167 7.936 -5.816 1.00 92.94 96 ASP A N 1
ATOM 735 C CA . ASP A 1 96 ? 9.236 8.968 -5.351 1.00 92.94 96 ASP A CA 1
ATOM 736 C C . ASP A 1 96 ? 8.033 9.125 -6.275 1.00 92.94 96 ASP A C 1
ATOM 738 O O . ASP A 1 96 ? 6.905 9.183 -5.798 1.00 92.94 96 ASP A O 1
ATOM 742 N N . GLN A 1 97 ? 8.245 9.096 -7.592 1.00 91.50 97 GLN A N 1
ATOM 743 C CA . GLN A 1 97 ? 7.139 9.108 -8.544 1.00 91.50 97 GLN A CA 1
ATOM 744 C C . GLN A 1 97 ? 6.261 7.864 -8.369 1.00 91.50 97 GLN A C 1
ATOM 746 O O . GLN A 1 97 ? 5.049 8.002 -8.250 1.00 91.50 97 GLN A O 1
ATOM 751 N N . ALA A 1 98 ? 6.836 6.659 -8.298 1.00 91.94 98 ALA A N 1
ATOM 752 C CA . ALA A 1 98 ? 6.055 5.436 -8.092 1.00 91.94 98 ALA A CA 1
ATOM 753 C C . ALA A 1 98 ? 5.215 5.493 -6.803 1.00 91.94 98 ALA A C 1
ATOM 755 O O . ALA A 1 98 ? 4.029 5.179 -6.834 1.00 91.94 98 ALA A O 1
ATOM 756 N N . LYS A 1 99 ? 5.804 5.969 -5.700 1.00 91.50 99 LYS A N 1
ATOM 757 C CA . LYS A 1 99 ? 5.107 6.228 -4.434 1.00 91.50 99 LYS A CA 1
ATOM 758 C C . LYS A 1 99 ? 3.960 7.228 -4.599 1.00 91.50 99 LYS A C 1
ATOM 760 O O . LYS A 1 99 ? 2.835 6.938 -4.203 1.00 91.50 99 LYS A O 1
ATOM 765 N N . ASP A 1 100 ? 4.227 8.391 -5.191 1.00 89.44 100 ASP A N 1
ATOM 766 C CA . ASP A 1 100 ? 3.226 9.450 -5.322 1.00 89.44 100 ASP A CA 1
ATOM 767 C C . ASP A 1 100 ? 2.046 9.019 -6.201 1.00 89.44 100 ASP A C 1
ATOM 769 O O . ASP A 1 100 ? 0.910 9.382 -5.919 1.00 89.44 100 ASP A O 1
ATOM 773 N N . ARG A 1 101 ? 2.274 8.202 -7.237 1.00 90.31 101 ARG A N 1
ATOM 774 C CA . ARG A 1 101 ? 1.179 7.671 -8.069 1.00 90.31 101 ARG A CA 1
ATOM 775 C C . ARG A 1 101 ? 0.300 6.650 -7.342 1.00 90.31 101 ARG A C 1
ATOM 777 O O . ARG A 1 101 ? -0.791 6.383 -7.825 1.00 90.31 101 ARG A O 1
ATOM 784 N N . LEU A 1 102 ? 0.761 6.077 -6.231 1.00 90.75 102 LEU A N 1
ATOM 785 C CA . LEU A 1 102 ? -0.005 5.096 -5.459 1.00 90.75 102 LEU A CA 1
ATOM 786 C C . LEU A 1 102 ? -0.763 5.720 -4.282 1.00 90.75 102 LEU A C 1
ATOM 788 O O . LEU A 1 102 ? -1.849 5.245 -3.957 1.00 90.75 102 LEU A O 1
ATOM 792 N N . PHE A 1 103 ? -0.207 6.761 -3.652 1.00 92.25 103 PHE A N 1
ATOM 793 C CA . PHE A 1 103 ? -0.707 7.251 -2.358 1.00 92.25 103 PHE A CA 1
ATOM 794 C C . PHE A 1 103 ? -0.942 8.762 -2.269 1.00 92.25 103 PHE A C 1
ATOM 796 O O . PHE A 1 103 ? -1.607 9.206 -1.337 1.00 92.25 103 PHE A O 1
ATOM 803 N N . ASN A 1 104 ? -0.403 9.573 -3.185 1.00 88.19 104 ASN A N 1
ATOM 804 C CA . ASN A 1 104 ? -0.489 11.027 -3.060 1.00 88.19 104 ASN A CA 1
ATOM 805 C C . ASN A 1 104 ? -1.817 11.568 -3.640 1.00 88.19 104 ASN A C 1
ATOM 807 O O . ASN A 1 104 ? -2.008 11.500 -4.862 1.00 88.19 104 ASN A O 1
ATOM 811 N N . PRO A 1 105 ? -2.695 12.181 -2.813 1.00 82.25 105 PRO A N 1
ATOM 812 C CA . PRO A 1 105 ? -4.007 12.700 -3.226 1.00 82.25 105 PRO A CA 1
ATOM 813 C C . PRO A 1 105 ? -3.938 13.870 -4.214 1.00 82.25 105 PRO A C 1
ATOM 815 O O . PRO A 1 105 ? -4.955 14.248 -4.783 1.00 82.25 105 PRO A O 1
ATOM 818 N N . ALA A 1 106 ? -2.755 14.443 -4.461 1.00 82.25 106 ALA A N 1
ATOM 819 C CA . ALA A 1 106 ? -2.562 15.467 -5.487 1.00 82.25 106 ALA A CA 1
ATOM 820 C C . ALA A 1 106 ? -2.648 14.924 -6.932 1.00 82.25 106 ALA A C 1
ATOM 822 O O . ALA A 1 106 ? -2.523 15.694 -7.885 1.00 82.25 106 ALA A O 1
ATOM 823 N N . THR A 1 107 ? -2.824 13.613 -7.122 1.00 73.50 107 THR A N 1
ATOM 824 C CA . THR A 1 107 ? -2.994 12.990 -8.444 1.00 73.50 107 THR A CA 1
ATOM 825 C C . THR A 1 107 ? -4.470 12.686 -8.742 1.00 73.50 107 THR A C 1
ATOM 827 O O . THR A 1 107 ? -5.276 12.529 -7.836 1.00 73.50 107 THR A O 1
ATOM 830 N N . THR A 1 108 ? -4.852 12.631 -10.024 1.00 64.38 108 THR A N 1
ATOM 831 C CA . THR A 1 108 ? -6.262 12.496 -10.468 1.00 64.38 108 THR A CA 1
ATOM 832 C C . THR A 1 108 ? -6.743 11.038 -10.606 1.00 64.38 108 THR A C 1
ATOM 834 O O . THR A 1 108 ? -7.858 10.803 -11.062 1.00 64.38 108 THR A O 1
ATOM 837 N N . ALA A 1 109 ? -5.904 10.051 -10.283 1.00 72.00 109 ALA A N 1
ATOM 838 C CA . ALA A 1 109 ? -6.216 8.623 -10.420 1.00 72.00 109 ALA A CA 1
ATOM 839 C C . ALA A 1 109 ? -6.789 8.037 -9.111 1.00 72.00 109 ALA A C 1
ATOM 841 O O . ALA A 1 109 ? -6.610 8.656 -8.062 1.00 72.00 109 ALA A O 1
ATOM 842 N N . PRO A 1 110 ? -7.435 6.850 -9.138 1.00 70.06 110 PRO A N 1
ATOM 843 C CA . PRO A 1 110 ? -7.731 6.106 -7.916 1.00 70.06 110 PRO A CA 1
ATOM 844 C C . PRO A 1 110 ? -6.426 5.812 -7.174 1.00 70.06 110 PRO A C 1
ATOM 846 O O . PRO A 1 110 ? -5.463 5.318 -7.762 1.00 70.06 110 PRO A O 1
ATOM 849 N N . LEU A 1 111 ? -6.391 6.160 -5.894 1.00 87.81 111 LEU A N 1
ATOM 850 C CA . LEU A 1 111 ? -5.231 6.046 -5.015 1.00 87.81 111 LEU A CA 1
ATOM 851 C C . LEU A 1 111 ? -5.610 5.169 -3.844 1.00 87.81 111 LEU A C 1
ATOM 853 O O . LEU A 1 111 ? -6.750 5.244 -3.396 1.00 87.81 111 LEU A O 1
ATOM 857 N N . PHE A 1 112 ? -4.649 4.442 -3.281 1.00 93.25 112 PHE A N 1
ATOM 858 C CA . PHE A 1 112 ? -4.847 3.697 -2.040 1.00 93.25 112 PHE A CA 1
ATOM 859 C C . PHE A 1 112 ? -4.930 4.654 -0.839 1.00 93.25 112 PHE A C 1
ATOM 861 O O . PHE A 1 112 ? -3.996 4.783 -0.047 1.00 93.25 112 PHE A O 1
ATOM 868 N N . GLY A 1 113 ? -6.046 5.379 -0.768 1.00 94.50 113 GLY A N 1
ATOM 869 C CA . GLY A 1 113 ? -6.308 6.506 0.121 1.00 94.50 113 GLY A CA 1
ATOM 870 C C . GLY A 1 113 ? -7.409 6.249 1.147 1.00 94.50 113 GLY A C 1
ATOM 871 O O . GLY A 1 113 ? -7.855 7.192 1.792 1.00 94.50 113 GLY A O 1
ATOM 872 N N . TYR A 1 114 ? -7.857 5.005 1.313 1.00 96.31 114 TYR A N 1
ATOM 873 C CA . TYR A 1 114 ? -8.862 4.630 2.307 1.00 96.31 114 TYR A CA 1
ATOM 874 C C . TYR A 1 114 ? -8.320 3.538 3.213 1.00 96.31 114 TYR A C 1
ATOM 876 O O . TYR A 1 114 ? -7.792 2.544 2.727 1.00 96.31 114 TYR A O 1
ATOM 884 N N . VAL A 1 115 ? -8.470 3.683 4.526 1.00 97.88 115 VAL A N 1
ATOM 885 C CA . VAL A 1 115 ? -8.131 2.626 5.483 1.00 97.88 115 VAL A CA 1
ATOM 886 C C . VAL A 1 115 ? -9.409 2.069 6.084 1.00 97.88 115 VAL A C 1
ATOM 888 O O . VAL A 1 115 ? -10.315 2.822 6.440 1.00 97.88 115 VAL A O 1
ATOM 891 N N . ALA A 1 116 ? -9.479 0.748 6.200 1.00 98.25 116 ALA A N 1
ATOM 892 C CA . ALA A 1 116 ? -10.578 0.046 6.840 1.00 98.25 116 ALA A CA 1
ATOM 893 C C . ALA A 1 116 ? -10.087 -0.770 8.036 1.00 98.25 116 ALA A C 1
ATOM 895 O O . ALA A 1 116 ? -8.971 -1.292 8.030 1.00 98.25 116 ALA A O 1
ATOM 896 N N . ILE A 1 117 ? -10.947 -0.905 9.041 1.00 98.50 117 ILE A N 1
ATOM 897 C CA . ILE A 1 117 ? -10.785 -1.806 10.185 1.00 98.50 117 ILE A CA 1
ATOM 898 C C . ILE A 1 117 ? -11.925 -2.819 10.204 1.00 98.50 117 ILE A C 1
ATOM 900 O O . ILE A 1 117 ? -13.044 -2.518 9.784 1.00 98.50 117 ILE A O 1
ATOM 904 N N . GLY A 1 118 ? -11.656 -4.018 10.714 1.00 98.19 118 GLY A N 1
ATOM 905 C CA . GLY A 1 118 ? -12.627 -5.106 10.715 1.00 98.19 118 GLY A CA 1
ATOM 906 C C . GLY A 1 118 ? -12.481 -6.083 11.873 1.00 98.19 118 GLY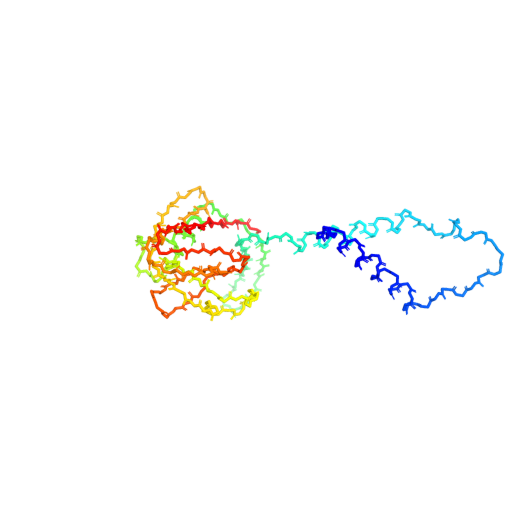 A C 1
ATOM 907 O O . GLY A 1 118 ? -11.588 -5.969 12.711 1.00 98.19 118 GLY A O 1
ATOM 908 N N . THR A 1 119 ? -13.392 -7.050 11.902 1.00 98.25 119 THR A N 1
ATOM 909 C CA . THR A 1 119 ? -13.536 -8.087 12.939 1.00 98.25 119 THR A CA 1
ATOM 910 C C . THR A 1 119 ? -13.314 -9.504 12.395 1.00 98.25 119 THR A C 1
ATOM 912 O O . THR A 1 119 ? -13.488 -10.494 13.108 1.00 98.25 119 THR A O 1
ATOM 915 N N . GLY A 1 120 ? -12.925 -9.633 11.124 1.00 97.25 120 GLY A N 1
ATOM 916 C CA . GLY A 1 120 ? -12.539 -10.900 10.525 1.00 97.25 120 GLY A CA 1
ATOM 917 C C . GLY A 1 120 ? -11.215 -11.403 11.093 1.00 97.25 120 GLY A C 1
ATOM 918 O O . GLY A 1 120 ? -10.232 -10.669 11.204 1.00 97.25 120 GLY A O 1
ATOM 919 N N . ALA A 1 121 ? -11.195 -12.687 11.447 1.00 94.62 121 ALA A N 1
ATOM 920 C CA . ALA A 1 121 ? -10.062 -13.348 12.098 1.00 94.62 121 ALA A CA 1
ATOM 921 C C . ALA A 1 121 ? -9.367 -14.392 11.205 1.00 94.62 121 ALA A C 1
ATOM 923 O O . ALA A 1 121 ? -8.439 -15.069 11.646 1.00 94.62 121 ALA A O 1
ATOM 924 N N . VAL A 1 122 ? -9.822 -14.553 9.956 1.00 95.88 122 VAL A N 1
ATOM 925 C CA . VAL A 1 122 ? -9.196 -15.473 8.996 1.00 95.88 122 VAL A CA 1
ATOM 926 C C . VAL A 1 122 ? -7.846 -14.890 8.568 1.00 95.88 122 VAL A C 1
ATOM 928 O O . VAL A 1 122 ? -7.856 -13.764 8.059 1.00 95.88 122 VAL A O 1
ATOM 931 N N . PRO A 1 123 ? -6.724 -15.625 8.737 1.00 94.56 123 PRO A N 1
ATOM 932 C CA . PRO A 1 123 ? -5.388 -15.145 8.391 1.00 94.56 123 PRO A CA 1
ATOM 933 C C . PRO A 1 123 ? -5.296 -14.584 6.973 1.00 94.56 123 PRO A C 1
ATOM 935 O O . PRO A 1 123 ? -5.925 -15.116 6.057 1.00 94.56 123 PRO A O 1
ATOM 938 N N . GLU A 1 124 ? -4.503 -13.525 6.799 1.00 94.62 124 GLU A N 1
ATOM 939 C CA . GLU A 1 124 ? -4.336 -12.870 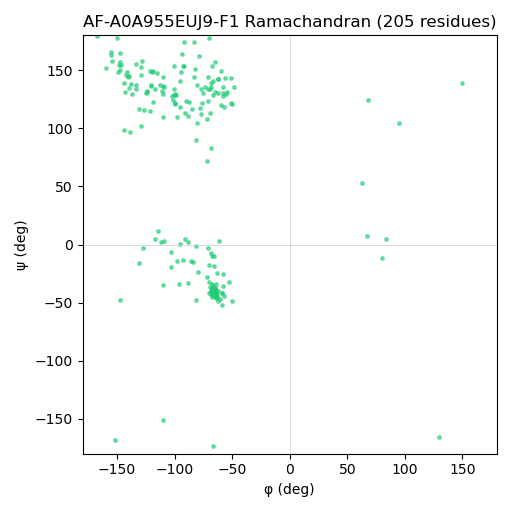5.504 1.00 94.62 124 GLU A CA 1
ATOM 940 C C . GLU A 1 124 ? -3.725 -13.790 4.437 1.00 94.62 124 GLU A C 1
ATOM 942 O O . GLU A 1 124 ? -2.815 -14.584 4.700 1.00 94.62 124 GLU A O 1
ATOM 947 N N . THR A 1 125 ? -4.202 -13.643 3.203 1.00 93.19 125 THR A N 1
ATOM 948 C CA . THR A 1 125 ? -3.652 -14.313 2.025 1.00 93.19 125 THR A CA 1
ATOM 949 C C . THR A 1 125 ? -3.369 -13.317 0.905 1.00 93.19 125 THR A C 1
ATOM 951 O O . THR A 1 125 ? -3.954 -12.240 0.833 1.00 93.19 125 THR A O 1
ATOM 954 N N . ALA A 1 126 ? -2.479 -13.688 -0.019 1.00 91.12 126 ALA A N 1
ATOM 955 C CA . ALA A 1 126 ? -2.123 -12.838 -1.158 1.00 91.12 126 ALA A CA 1
ATOM 956 C C . ALA A 1 126 ? -3.261 -12.644 -2.182 1.00 91.12 126 ALA A C 1
ATOM 958 O O . ALA A 1 126 ? -3.087 -11.883 -3.129 1.00 91.12 126 ALA A O 1
ATOM 959 N N . VAL A 1 127 ? -4.384 -13.356 -2.031 1.00 93.12 127 VAL A N 1
ATOM 960 C CA . VAL A 1 127 ? -5.549 -13.274 -2.926 1.00 93.12 127 VAL A CA 1
ATOM 961 C C . VAL A 1 127 ? -6.746 -12.588 -2.274 1.00 93.12 127 VAL A C 1
ATOM 963 O O . VAL A 1 127 ? -7.809 -12.525 -2.888 1.00 93.12 127 VAL A O 1
ATOM 966 N N . ASP A 1 128 ? -6.602 -12.098 -1.040 1.00 93.50 128 ASP A N 1
ATOM 967 C CA . ASP A 1 128 ? -7.688 -11.399 -0.365 1.00 93.50 128 ASP A CA 1
ATOM 968 C C . ASP A 1 128 ? -8.056 -10.132 -1.149 1.00 93.50 128 ASP A C 1
ATOM 970 O O . ASP A 1 128 ? -7.195 -9.323 -1.495 1.00 93.50 128 ASP A O 1
ATOM 974 N N . LEU A 1 129 ? -9.353 -9.954 -1.406 1.00 94.25 129 LEU A N 1
ATOM 975 C CA . LEU A 1 129 ? -9.898 -8.787 -2.112 1.00 94.25 129 LEU A CA 1
ATOM 976 C C . LEU A 1 129 ? -10.565 -7.782 -1.160 1.00 94.25 129 LEU A C 1
ATOM 978 O O . LEU A 1 129 ? -10.953 -6.697 -1.577 1.00 94.25 129 LEU A O 1
ATOM 982 N N . GLY A 1 130 ? -10.696 -8.136 0.119 1.00 95.62 130 GLY A N 1
ATOM 983 C CA . GLY A 1 130 ? -11.264 -7.287 1.157 1.00 95.62 130 GLY A CA 1
ATOM 984 C C . GLY A 1 130 ? -11.006 -7.834 2.558 1.00 95.62 130 GLY A C 1
ATOM 985 O O . GLY A 1 130 ? -10.389 -8.889 2.729 1.00 95.62 130 GLY A O 1
ATOM 986 N N . LEU A 1 131 ? -11.487 -7.097 3.559 1.00 97.19 131 LEU A N 1
ATOM 987 C CA . LEU A 1 131 ? -11.519 -7.563 4.943 1.00 97.19 131 LEU A CA 1
ATOM 988 C C . LEU A 1 131 ? -12.516 -8.719 5.096 1.00 97.19 131 LEU A C 1
ATOM 990 O O . LEU A 1 131 ? -13.483 -8.818 4.342 1.00 97.19 131 LEU A O 1
ATOM 994 N N . GLY A 1 132 ? -12.288 -9.590 6.080 1.00 96.19 132 GLY A N 1
ATOM 995 C CA . GLY A 1 132 ? -13.200 -10.698 6.365 1.00 96.19 132 GLY A CA 1
ATOM 996 C C . GLY A 1 132 ? -14.568 -10.198 6.828 1.00 96.19 132 GLY A C 1
ATOM 997 O O . GLY A 1 132 ? -15.592 -10.641 6.313 1.00 96.19 132 GLY A O 1
ATOM 998 N N . THR A 1 133 ? -14.569 -9.237 7.755 1.00 97.00 133 THR A N 1
ATOM 999 C CA . THR A 1 133 ? -15.770 -8.521 8.199 1.00 97.00 133 THR A CA 1
ATOM 1000 C C . THR A 1 133 ? -15.406 -7.068 8.481 1.00 97.00 133 THR A C 1
ATOM 1002 O O . THR A 1 133 ? -14.902 -6.746 9.557 1.00 97.00 133 THR A O 1
ATOM 1005 N N . GLU A 1 134 ? -15.671 -6.178 7.530 1.00 97.50 134 GLU A N 1
ATOM 1006 C CA . GLU A 1 134 ? -15.404 -4.746 7.687 1.00 97.50 134 GLU A CA 1
ATOM 1007 C C . GLU A 1 134 ? -16.330 -4.097 8.730 1.00 97.50 134 GLU A C 1
ATOM 1009 O O . GLU A 1 134 ? -17.533 -4.351 8.756 1.00 97.50 134 GLU A O 1
ATOM 1014 N N . ALA A 1 135 ? -15.760 -3.259 9.598 1.00 97.44 135 ALA A N 1
ATOM 1015 C CA . ALA A 1 135 ? -16.478 -2.527 10.642 1.00 97.44 135 ALA A CA 1
ATOM 1016 C C . ALA A 1 135 ? -16.555 -1.020 10.357 1.00 97.44 135 ALA A C 1
ATOM 1018 O O . ALA A 1 135 ? -17.540 -0.376 10.715 1.00 97.44 135 ALA A O 1
ATOM 1019 N N . ALA A 1 136 ? -15.513 -0.451 9.753 1.00 98.00 136 ALA A N 1
ATOM 1020 C CA . ALA A 1 136 ? -15.479 0.939 9.313 1.00 98.00 136 ALA A CA 1
ATOM 1021 C C . ALA A 1 136 ? -14.396 1.131 8.249 1.00 98.00 136 ALA A C 1
ATOM 1023 O O . ALA A 1 136 ? -13.370 0.450 8.287 1.00 98.00 136 ALA A O 1
ATOM 1024 N N . ARG A 1 137 ? -14.602 2.109 7.367 1.00 98.06 137 ARG A N 1
ATOM 1025 C CA . ARG A 1 137 ? -13.646 2.558 6.355 1.00 98.06 137 ARG A CA 1
ATOM 1026 C C . ARG A 1 137 ? -13.770 4.062 6.180 1.00 98.06 137 ARG A C 1
ATOM 1028 O O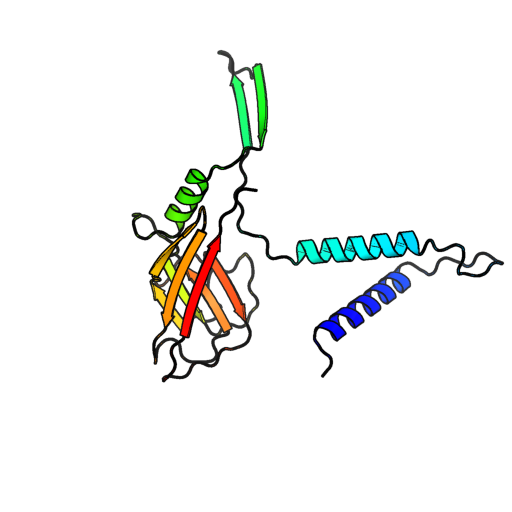 . ARG A 1 137 ? -14.883 4.581 6.180 1.00 98.06 137 ARG A O 1
ATOM 1035 N N . ASP A 1 138 ? -12.641 4.744 6.042 1.00 97.62 138 ASP A N 1
ATOM 1036 C CA . ASP A 1 138 ? -12.619 6.187 5.808 1.00 97.62 138 ASP A CA 1
ATOM 1037 C C . ASP A 1 138 ? -11.326 6.620 5.100 1.00 97.62 138 ASP A C 1
ATOM 1039 O O . ASP A 1 138 ? -10.356 5.858 5.005 1.00 97.62 138 ASP A O 1
ATOM 1043 N N . ALA A 1 139 ? -11.328 7.841 4.574 1.00 95.75 139 ALA A N 1
ATOM 1044 C CA . ALA A 1 139 ? -10.205 8.444 3.882 1.00 95.75 139 ALA A CA 1
ATOM 1045 C C . ALA A 1 139 ? -9.024 8.693 4.833 1.00 95.75 139 ALA A C 1
ATOM 1047 O O . ALA A 1 139 ? -9.183 9.121 5.982 1.00 95.75 139 ALA A O 1
ATOM 1048 N N . VAL A 1 140 ? -7.818 8.455 4.328 1.00 96.12 140 VAL A N 1
ATOM 1049 C CA . VAL A 1 140 ? -6.563 8.677 5.049 1.00 96.12 140 VAL A CA 1
ATOM 1050 C C . VAL A 1 140 ? -5.996 10.065 4.773 1.00 96.12 140 VAL A C 1
ATOM 1052 O O . VAL A 1 140 ? -6.178 10.640 3.699 1.00 96.12 140 VAL A O 1
ATOM 1055 N N . ALA A 1 141 ? -5.229 10.578 5.727 1.00 95.31 141 ALA A N 1
ATOM 1056 C CA . ALA A 1 141 ? -4.267 11.637 5.480 1.00 95.31 141 ALA A CA 1
ATOM 1057 C C . ALA A 1 141 ? -2.987 11.037 4.877 1.00 95.31 141 ALA A C 1
ATOM 1059 O O . ALA A 1 141 ? -2.511 9.998 5.330 1.00 95.31 141 ALA A O 1
ATOM 1060 N N . TYR A 1 142 ? -2.423 11.701 3.866 1.00 95.19 142 TYR A N 1
ATOM 1061 C CA . TYR A 1 142 ? -1.128 11.349 3.280 1.00 95.19 142 TYR A CA 1
ATOM 1062 C C . TYR A 1 142 ? -0.033 12.266 3.821 1.00 95.19 142 TYR A C 1
ATOM 1064 O O . TYR A 1 142 ? -0.135 13.490 3.725 1.00 95.19 142 TYR A O 1
ATOM 1072 N N . THR A 1 143 ? 1.049 11.669 4.314 1.00 95.62 143 THR A N 1
ATOM 1073 C CA . THR A 1 143 ? 2.256 12.380 4.741 1.00 95.62 143 THR A CA 1
ATOM 1074 C C . THR A 1 143 ? 3.464 11.871 3.946 1.00 95.62 143 THR A C 1
ATOM 1076 O O . THR A 1 143 ? 3.843 10.702 4.092 1.00 95.62 143 THR A O 1
ATOM 1079 N N . PRO A 1 144 ? 4.109 12.707 3.108 1.00 93.06 144 PRO A N 1
ATOM 1080 C CA . PRO A 1 144 ? 5.328 12.306 2.418 1.00 93.06 144 PRO A CA 1
ATOM 1081 C C . PRO A 1 144 ? 6.480 12.137 3.419 1.00 93.06 144 PRO A C 1
ATOM 1083 O O . PRO A 1 144 ? 6.647 12.937 4.339 1.00 93.06 144 PRO A O 1
ATOM 1086 N N . GLY A 1 145 ? 7.289 11.095 3.229 1.00 93.75 145 GLY A N 1
ATOM 1087 C CA . GLY A 1 145 ? 8.520 10.852 3.979 1.00 93.75 145 GLY A CA 1
ATOM 1088 C C . GLY A 1 145 ? 9.768 11.053 3.116 1.00 93.75 145 GLY A C 1
ATOM 1089 O O . GLY A 1 145 ? 9.767 11.827 2.159 1.00 93.75 145 GLY A O 1
ATOM 1090 N N . GLY A 1 146 ? 10.839 10.323 3.447 1.00 93.31 146 GLY A N 1
ATOM 1091 C CA . GLY A 1 146 ? 12.045 10.254 2.615 1.00 93.31 146 GLY A CA 1
ATOM 1092 C C . GLY A 1 146 ? 11.816 9.564 1.261 1.00 93.31 146 GLY A C 1
ATOM 1093 O O . GLY A 1 146 ? 10.692 9.204 0.903 1.00 93.31 146 GLY A O 1
ATOM 1094 N N . THR A 1 147 ? 12.899 9.348 0.511 1.00 94.44 147 THR A N 1
ATOM 1095 C CA . THR A 1 147 ? 12.858 8.703 -0.811 1.00 94.44 147 THR A CA 1
ATOM 1096 C C . THR A 1 147 ? 12.096 7.381 -0.773 1.00 94.44 147 THR A C 1
ATOM 1098 O O . THR A 1 147 ? 12.474 6.472 -0.037 1.00 94.44 147 THR A O 1
ATOM 1101 N N . GLY A 1 148 ? 11.040 7.262 -1.580 1.00 92.75 148 GLY A N 1
ATOM 1102 C CA . GLY A 1 148 ? 10.216 6.052 -1.646 1.00 92.75 148 GLY A CA 1
ATOM 1103 C C . GLY A 1 148 ? 9.415 5.753 -0.370 1.00 92.75 148 GLY A C 1
ATOM 1104 O O . GLY A 1 148 ? 8.790 4.701 -0.299 1.00 92.75 148 GLY A O 1
ATOM 1105 N N . VAL A 1 149 ? 9.393 6.659 0.615 1.00 95.31 149 VAL A N 1
ATOM 1106 C CA . VAL A 1 149 ? 8.677 6.495 1.889 1.00 95.31 149 VAL A CA 1
ATOM 1107 C C . VAL A 1 149 ? 7.512 7.477 1.999 1.00 95.31 149 VAL A C 1
ATOM 1109 O O . VAL A 1 149 ? 7.647 8.661 1.668 1.00 95.31 149 VAL A O 1
ATOM 1112 N N . CYS A 1 150 ? 6.371 6.997 2.482 1.00 95.88 150 CYS A N 1
ATOM 1113 C CA . CYS A 1 150 ? 5.242 7.815 2.928 1.00 95.88 150 CYS A CA 1
ATOM 1114 C C . CYS A 1 150 ? 4.507 7.136 4.084 1.00 95.88 150 CYS A C 1
ATOM 1116 O O . CYS A 1 150 ? 4.674 5.940 4.323 1.00 95.88 150 CYS A O 1
ATOM 1118 N N . THR A 1 151 ? 3.680 7.907 4.775 1.00 96.88 151 THR A N 1
ATOM 1119 C CA . THR A 1 151 ? 2.749 7.405 5.781 1.00 96.88 151 THR A CA 1
ATOM 1120 C C . THR A 1 151 ? 1.336 7.778 5.372 1.00 96.88 151 THR A C 1
ATOM 1122 O O . THR A 1 151 ? 1.093 8.906 4.941 1.00 96.88 151 THR A O 1
ATOM 1125 N N . VAL A 1 152 ? 0.417 6.831 5.525 1.00 96.62 152 VAL A N 1
ATOM 1126 C CA . VAL A 1 152 ? -1.023 7.070 5.447 1.00 96.62 152 VAL A CA 1
ATOM 1127 C C . VAL A 1 152 ? -1.658 6.755 6.792 1.00 96.62 152 VAL A C 1
ATOM 1129 O O . VAL A 1 152 ? -1.340 5.732 7.405 1.00 96.62 152 VAL A O 1
ATOM 1132 N N . ASP A 1 153 ? -2.524 7.632 7.285 1.00 97.25 153 ASP A N 1
ATOM 1133 C CA . ASP A 1 153 ? -3.134 7.463 8.601 1.00 97.25 153 ASP A CA 1
ATOM 1134 C C . ASP A 1 153 ? -4.567 7.987 8.688 1.00 97.25 153 ASP A C 1
ATOM 1136 O O . ASP A 1 153 ? -4.990 8.864 7.941 1.00 97.25 153 ASP A O 1
ATOM 1140 N N . HIS A 1 154 ? -5.326 7.411 9.614 1.00 98.38 154 HIS A N 1
ATOM 1141 C CA . HIS A 1 154 ? -6.671 7.843 9.964 1.00 98.38 154 HIS A CA 1
ATOM 1142 C C . HIS A 1 154 ? -6.944 7.541 11.441 1.00 98.38 154 HIS A C 1
ATOM 1144 O O . HIS A 1 154 ? -6.463 6.552 12.001 1.00 98.38 154 HIS A O 1
ATOM 1150 N N . THR A 1 155 ? -7.754 8.378 12.087 1.00 98.44 155 THR A N 1
ATOM 1151 C CA . THR A 1 155 ? -8.246 8.124 13.446 1.00 98.44 155 THR A CA 1
ATOM 1152 C C . THR A 1 155 ? -9.733 7.826 13.400 1.00 98.44 155 THR A C 1
ATOM 1154 O O . THR A 1 155 ? -10.519 8.744 13.216 1.00 98.44 155 THR A O 1
ATOM 1157 N N . PHE A 1 156 ? -10.116 6.576 13.660 1.00 98.31 156 PHE A N 1
ATOM 1158 C CA . PHE A 1 156 ? -11.508 6.180 13.851 1.00 98.31 156 PHE A CA 1
ATOM 1159 C C . PHE A 1 156 ? -12.004 6.722 15.201 1.00 98.31 156 PHE A C 1
ATOM 1161 O O . PHE A 1 156 ? -11.570 6.218 16.253 1.00 98.31 156 PHE A O 1
ATOM 1168 N N . PRO A 1 157 ? -12.877 7.747 15.212 1.00 98.38 157 PRO A N 1
ATOM 1169 C CA . PRO A 1 157 ? -13.275 8.424 16.440 1.00 98.38 157 PRO A CA 1
ATOM 1170 C C . PRO A 1 157 ? -14.157 7.533 17.328 1.00 98.38 157 PRO A C 1
ATOM 1172 O O . PRO A 1 157 ? -14.495 6.391 16.991 1.00 98.38 157 PRO A O 1
ATOM 1175 N N . ALA A 1 158 ? -14.522 8.060 18.496 1.00 98.25 158 ALA A N 1
ATOM 1176 C CA . ALA A 1 158 ? -15.541 7.475 19.361 1.00 98.25 158 ALA A CA 1
ATOM 1177 C C . ALA A 1 158 ? -16.811 7.125 18.558 1.00 98.25 158 ALA A C 1
ATOM 1179 O O . ALA A 1 158 ? -17.252 7.894 17.706 1.00 98.25 158 ALA A O 1
ATOM 1180 N N . GLY A 1 159 ? -17.366 5.937 18.800 1.00 97.12 159 GLY A N 1
ATOM 1181 C CA . GLY A 1 159 ? -18.583 5.438 18.147 1.00 97.12 159 GLY A CA 1
ATOM 1182 C C . GLY A 1 159 ? -18.427 4.860 16.732 1.00 97.12 159 GLY A C 1
ATOM 1183 O O . GLY A 1 159 ? -19.351 4.202 16.266 1.00 97.12 159 GLY A O 1
ATOM 1184 N N . VAL A 1 160 ? -17.284 5.028 16.057 1.00 97.94 160 VAL A N 1
ATOM 1185 C CA . VAL A 1 160 ? -17.060 4.498 14.695 1.00 97.94 160 VAL A CA 1
ATOM 1186 C C . VAL A 1 160 ? -16.231 3.221 14.748 1.00 97.94 160 VAL A C 1
ATOM 1188 O O . VAL A 1 160 ? -15.130 3.246 15.288 1.00 97.94 160 VAL A O 1
ATOM 1191 N N . GLY A 1 161 ? -16.724 2.115 14.181 1.00 96.62 161 GLY A N 1
ATOM 1192 C CA . GLY A 1 161 ? -15.987 0.845 14.139 1.00 96.62 161 GLY A CA 1
ATOM 1193 C C . GLY A 1 161 ? -15.714 0.266 15.532 1.00 96.62 161 GLY A C 1
ATOM 1194 O O . GLY A 1 161 ? -14.567 0.020 15.900 1.00 96.62 161 GLY A O 1
ATOM 1195 N N . THR A 1 162 ? -16.758 0.115 16.349 1.00 97.88 162 THR A N 1
ATOM 1196 C CA . THR A 1 162 ? -16.665 -0.490 17.688 1.00 97.88 162 THR A CA 1
ATOM 1197 C C . THR A 1 162 ? -16.694 -2.014 17.624 1.00 97.88 162 THR A C 1
ATOM 1199 O O . THR A 1 162 ? -17.362 -2.584 16.765 1.00 97.88 162 THR A O 1
ATOM 1202 N N . GLY A 1 163 ? -16.055 -2.674 18.587 1.00 97.44 163 GLY A N 1
ATOM 1203 C CA . GLY A 1 163 ? -16.027 -4.131 18.699 1.00 97.44 163 GLY A CA 1
ATOM 1204 C C . GLY A 1 163 ? -14.613 -4.676 18.869 1.00 97.44 163 GLY A C 1
ATOM 1205 O O . GLY A 1 163 ? -13.675 -3.941 19.180 1.00 97.44 163 GLY A O 1
ATOM 1206 N N . ALA A 1 164 ? -14.473 -5.986 18.683 1.00 98.25 164 ALA A N 1
ATOM 1207 C CA . ALA A 1 164 ? -13.188 -6.675 18.696 1.00 98.25 164 ALA A CA 1
ATOM 1208 C C . ALA A 1 164 ? -12.508 -6.528 17.327 1.00 98.25 164 ALA A C 1
ATOM 1210 O O . ALA A 1 164 ? -12.733 -7.338 16.430 1.00 98.25 164 ALA A O 1
ATOM 1211 N N . ILE A 1 165 ? -11.703 -5.479 17.157 1.00 98.56 165 ILE A N 1
ATOM 1212 C CA . ILE A 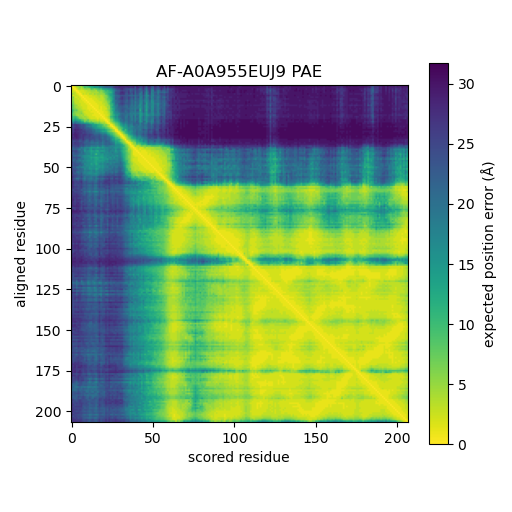1 165 ? -11.003 -5.206 15.899 1.00 98.56 165 ILE A CA 1
ATOM 1213 C C . ILE A 1 165 ? -9.813 -6.155 15.758 1.00 98.56 165 ILE A C 1
ATOM 1215 O O . ILE A 1 165 ? -8.930 -6.171 16.613 1.00 98.56 165 ILE A O 1
ATOM 1219 N N . THR A 1 166 ? -9.782 -6.940 14.685 1.00 98.62 166 THR A N 1
ATOM 1220 C CA . THR A 1 166 ? -8.782 -7.996 14.435 1.00 98.62 166 THR A CA 1
ATOM 1221 C C . THR A 1 166 ? -8.105 -7.881 13.080 1.00 98.62 166 THR A C 1
ATOM 1223 O O . THR A 1 166 ? -7.231 -8.686 12.763 1.00 98.62 166 THR A O 1
ATOM 1226 N N . GLU A 1 167 ? -8.501 -6.915 12.258 1.00 98.38 167 GLU A N 1
ATOM 1227 C CA . GLU A 1 167 ? -7.905 -6.707 10.946 1.00 98.38 167 GLU A CA 1
ATOM 1228 C C . GLU A 1 167 ? -7.918 -5.237 10.529 1.00 98.38 167 GLU A C 1
ATOM 1230 O O . GLU A 1 167 ? -8.746 -4.444 10.983 1.00 98.38 167 GLU A O 1
ATOM 1235 N N . VAL A 1 168 ? -6.978 -4.889 9.653 1.00 98.31 168 VAL A N 1
ATOM 1236 C CA . VAL A 1 168 ? -6.851 -3.576 9.014 1.00 98.31 168 VAL A CA 1
ATOM 1237 C C . VAL A 1 168 ? -6.432 -3.769 7.559 1.00 98.31 168 VAL A C 1
ATOM 1239 O O . VAL A 1 168 ? -5.708 -4.721 7.249 1.00 98.31 168 VAL A O 1
ATOM 1242 N N . GLY A 1 169 ? -6.859 -2.875 6.673 1.00 97.69 169 GLY A N 1
ATOM 1243 C CA . GLY A 1 169 ? -6.446 -2.887 5.271 1.00 97.69 169 GLY A CA 1
ATOM 1244 C C . GLY A 1 169 ? -6.529 -1.515 4.614 1.00 97.69 169 GLY A C 1
ATOM 1245 O O . GLY A 1 169 ? -7.251 -0.639 5.088 1.00 97.69 169 GLY A O 1
ATOM 1246 N N . LEU A 1 170 ? -5.767 -1.337 3.537 1.00 97.31 170 LEU A N 1
ATOM 1247 C CA . LEU A 1 170 ? -5.731 -0.118 2.728 1.00 97.31 170 LEU A CA 1
ATOM 1248 C C . LEU A 1 170 ? -6.385 -0.371 1.361 1.00 97.31 170 LEU A C 1
ATOM 1250 O O . LEU A 1 170 ? -6.109 -1.387 0.724 1.00 97.31 170 LEU A O 1
ATOM 1254 N N . PHE A 1 171 ? -7.225 0.558 0.913 1.00 97.06 171 PHE A N 1
ATOM 1255 C CA . PHE A 1 171 ? -8.120 0.437 -0.237 1.00 97.06 171 PHE A CA 1
ATOM 1256 C C . PHE A 1 171 ? -8.049 1.664 -1.143 1.00 97.06 171 PHE A C 1
ATOM 1258 O O . PHE A 1 171 ? -7.700 2.757 -0.690 1.00 97.06 171 PHE A O 1
ATOM 1265 N N . ASP A 1 172 ? -8.401 1.476 -2.416 1.00 95.00 172 ASP A N 1
ATOM 1266 C CA . ASP A 1 172 ? -8.469 2.544 -3.422 1.00 95.00 172 ASP A CA 1
ATOM 1267 C C . ASP A 1 172 ? -9.866 3.154 -3.629 1.00 95.00 172 ASP A C 1
ATOM 1269 O O . ASP A 1 172 ? -10.021 4.080 -4.424 1.00 95.00 172 ASP A O 1
ATOM 1273 N N . ASP A 1 173 ? -10.866 2.674 -2.885 1.00 94.06 173 ASP A N 1
ATOM 1274 C CA . ASP A 1 173 ? -12.262 3.103 -2.992 1.00 94.06 173 ASP A CA 1
ATOM 1275 C C . ASP A 1 173 ? -12.943 3.170 -1.607 1.00 94.06 173 ASP A C 1
ATOM 1277 O O . ASP A 1 173 ? -12.658 2.332 -0.735 1.00 94.06 173 ASP A O 1
ATOM 1281 N N . PRO A 1 174 ? -13.875 4.118 -1.385 1.00 93.50 174 PRO A N 1
ATOM 1282 C CA . PRO A 1 174 ? -14.605 4.257 -0.124 1.00 93.50 174 PRO A CA 1
ATOM 1283 C C . PRO A 1 174 ? -15.588 3.121 0.204 1.00 93.50 174 PRO A C 1
ATOM 1285 O O . PRO A 1 174 ? -16.101 3.108 1.320 1.00 93.50 174 PRO A O 1
ATOM 1288 N N . ALA A 1 175 ? -15.889 2.189 -0.708 1.00 88.25 175 ALA A N 1
ATOM 1289 C CA . ALA A 1 175 ? -16.841 1.103 -0.447 1.00 88.25 175 ALA A CA 1
ATOM 1290 C C . ALA A 1 175 ? -16.516 -0.217 -1.170 1.00 88.25 175 ALA A C 1
ATOM 1292 O O . ALA A 1 175 ? -16.523 -1.277 -0.544 1.00 88.25 175 ALA A O 1
ATOM 1293 N N . ALA A 1 176 ? -16.227 -0.183 -2.471 1.00 85.75 176 ALA A N 1
ATOM 1294 C CA . ALA A 1 176 ? -15.994 -1.365 -3.298 1.00 85.75 176 ALA A CA 1
ATOM 1295 C C . ALA A 1 176 ? -14.819 -1.112 -4.249 1.00 85.75 176 ALA A C 1
ATOM 1297 O O . ALA A 1 176 ? -14.981 -0.544 -5.325 1.00 85.75 176 ALA A O 1
ATOM 1298 N N . GLY A 1 177 ? -13.631 -1.560 -3.849 1.00 88.88 177 GLY A N 1
ATOM 1299 C CA . GLY A 1 177 ? -12.399 -1.336 -4.599 1.00 88.88 177 GLY A CA 1
ATOM 1300 C C . GLY A 1 177 ? -11.377 -2.435 -4.381 1.00 88.88 177 GLY A C 1
ATOM 1301 O O . GLY A 1 177 ? -11.669 -3.488 -3.812 1.00 88.88 177 GLY A O 1
ATOM 1302 N N . ASN A 1 178 ? -10.165 -2.170 -4.839 1.00 94.75 178 ASN A N 1
ATOM 1303 C CA . ASN A 1 178 ? -9.021 -3.044 -4.689 1.00 94.75 178 ASN A CA 1
ATOM 1304 C C . ASN A 1 178 ? -8.371 -2.839 -3.321 1.00 94.75 178 ASN A C 1
ATOM 1306 O O . ASN A 1 178 ? -8.266 -1.721 -2.810 1.00 94.75 178 ASN A O 1
ATOM 1310 N N . MET A 1 179 ? -7.883 -3.934 -2.746 1.00 95.12 179 MET A N 1
ATOM 1311 C CA . MET A 1 179 ? -7.137 -3.916 -1.495 1.00 95.12 179 MET A CA 1
ATOM 1312 C C . MET A 1 179 ? -5.634 -3.965 -1.776 1.00 95.12 179 MET A C 1
ATOM 1314 O O . MET A 1 179 ? -5.153 -4.839 -2.495 1.00 95.12 179 MET A O 1
ATOM 1318 N N . PHE A 1 180 ? -4.884 -3.034 -1.190 1.00 95.44 180 PHE A N 1
ATOM 1319 C CA . PHE A 1 180 ? -3.429 -2.977 -1.314 1.00 95.44 180 PHE A CA 1
ATOM 1320 C C . PHE A 1 180 ? -2.730 -3.933 -0.356 1.00 95.44 180 PHE A C 1
ATOM 1322 O O . PHE A 1 180 ? -1.800 -4.652 -0.719 1.00 95.44 180 PHE A O 1
ATOM 1329 N N . ASN A 1 181 ? -3.153 -3.890 0.904 1.00 94.62 181 ASN A N 1
ATOM 1330 C CA . ASN A 1 181 ? -2.609 -4.698 1.975 1.00 94.62 181 ASN A CA 1
ATOM 1331 C C . ASN A 1 181 ? -3.705 -5.034 2.986 1.00 94.62 181 ASN A C 1
ATOM 1333 O O . ASN A 1 181 ? -4.711 -4.336 3.109 1.00 94.62 181 ASN A O 1
ATOM 1337 N N . ARG A 1 182 ? -3.475 -6.123 3.714 1.00 95.38 182 ARG A N 1
ATOM 1338 C CA . ARG A 1 182 ? -4.300 -6.565 4.830 1.00 95.38 182 ARG A CA 1
ATOM 1339 C C . ARG A 1 182 ? -3.390 -7.098 5.913 1.00 95.38 182 ARG A C 1
ATOM 1341 O O . ARG A 1 182 ? -2.376 -7.735 5.620 1.00 95.38 182 ARG A O 1
ATOM 1348 N N . LYS A 1 183 ? -3.769 -6.871 7.162 1.00 96.50 183 LYS A N 1
ATOM 1349 C CA . LYS A 1 183 ? -3.135 -7.525 8.296 1.00 96.50 183 LYS A CA 1
ATOM 1350 C C . LYS A 1 183 ? -4.177 -7.988 9.288 1.00 96.50 183 LYS A C 1
ATOM 1352 O O . LYS A 1 183 ? -4.988 -7.174 9.720 1.00 96.50 183 LYS A O 1
ATOM 1357 N N . THR A 1 184 ? -4.102 -9.256 9.690 1.00 97.25 184 THR A N 1
ATOM 1358 C CA . THR A 1 184 ? -4.813 -9.753 10.869 1.00 97.25 184 THR A CA 1
ATOM 1359 C C . THR A 1 184 ? -3.930 -9.722 12.115 1.00 97.25 184 THR A C 1
ATOM 1361 O O . THR A 1 184 ? -2.702 -9.841 12.040 1.00 97.25 184 THR A O 1
ATOM 1364 N N . PHE A 1 185 ? -4.543 -9.517 13.278 1.00 97.38 185 PHE A N 1
ATOM 1365 C CA . PHE A 1 185 ? -3.864 -9.394 14.567 1.00 97.38 185 PHE A CA 1
ATOM 1366 C C . PHE A 1 185 ? -4.795 -9.778 15.734 1.00 97.38 185 PHE A C 1
ATOM 1368 O O . PHE A 1 185 ? -6.014 -9.845 15.562 1.00 97.38 185 PHE A O 1
ATOM 1375 N N . PRO A 1 186 ? -4.247 -10.056 16.936 1.00 97.25 186 PRO A N 1
ATOM 1376 C CA . PRO A 1 186 ? -5.057 -10.282 18.132 1.00 97.25 186 PRO A CA 1
ATOM 1377 C C . PRO A 1 186 ? -5.984 -9.102 18.433 1.00 97.25 186 PRO A C 1
ATOM 1379 O O . PRO A 1 186 ? -5.587 -7.953 18.270 1.00 97.25 186 PRO A O 1
ATOM 1382 N N . ALA A 1 187 ? -7.194 -9.391 18.913 1.00 97.75 187 ALA A N 1
ATOM 1383 C CA . ALA A 1 187 ? -8.252 -8.396 19.048 1.00 97.75 187 ALA A CA 1
ATOM 1384 C C . ALA A 1 187 ? -7.853 -7.159 19.874 1.00 97.75 187 ALA A C 1
ATOM 1386 O O . ALA A 1 187 ? -7.412 -7.267 21.021 1.00 97.75 187 ALA A O 1
ATOM 1387 N N . ILE A 1 188 ? -8.110 -5.982 19.304 1.00 98.25 188 ILE A N 1
ATOM 1388 C CA . ILE A 1 188 ? -8.161 -4.695 19.994 1.00 98.25 188 ILE A CA 1
ATOM 1389 C C . ILE A 1 188 ? -9.636 -4.399 20.274 1.00 98.25 188 ILE A C 1
ATOM 1391 O O . ILE A 1 188 ? -10.413 -4.134 19.358 1.00 98.25 188 ILE A O 1
ATOM 1395 N N . ASN A 1 189 ? -10.038 -4.457 21.543 1.00 98.12 189 ASN A N 1
ATOM 1396 C CA . ASN A 1 189 ? -11.421 -4.192 21.939 1.00 98.12 189 ASN A CA 1
ATOM 1397 C C . ASN A 1 189 ? -11.660 -2.684 22.023 1.00 98.12 189 ASN A C 1
ATOM 1399 O O . ASN A 1 189 ? -11.232 -2.039 22.978 1.00 98.12 189 ASN A O 1
ATOM 1403 N N . LYS A 1 190 ? -12.348 -2.134 21.024 1.00 97.44 190 LYS A N 1
ATOM 1404 C CA . LYS A 1 190 ? -12.707 -0.719 20.947 1.00 97.44 190 LYS A CA 1
ATOM 1405 C C . LYS A 1 190 ? -14.147 -0.513 21.398 1.00 97.44 190 LYS A C 1
ATOM 1407 O O . LYS A 1 190 ? -15.071 -1.062 20.793 1.00 97.44 190 LYS A O 1
ATOM 1412 N N . THR A 1 191 ? -14.351 0.303 22.427 1.00 97.75 191 THR A N 1
ATOM 1413 C CA . THR A 1 191 ? -15.690 0.683 22.893 1.00 97.75 191 THR A CA 1
ATOM 1414 C C . THR A 1 191 ? -16.174 1.972 22.224 1.00 97.75 191 THR A C 1
ATOM 1416 O O . THR A 1 191 ? -15.436 2.634 21.491 1.00 97.75 191 THR A O 1
ATOM 1419 N N . ALA A 1 192 ? -17.431 2.348 22.477 1.00 96.75 192 ALA A N 1
ATOM 1420 C CA . ALA A 1 192 ? -18.018 3.567 21.924 1.00 96.75 192 ALA A CA 1
ATOM 1421 C C . ALA A 1 192 ? -17.317 4.854 22.395 1.00 96.75 192 ALA A C 1
ATOM 1423 O O . ALA A 1 192 ? -17.375 5.845 21.677 1.00 96.75 192 ALA A O 1
ATOM 1424 N N . GLY A 1 193 ? -16.649 4.845 23.555 1.00 97.31 193 GLY A N 1
ATOM 1425 C CA . GLY A 1 193 ? -15.912 6.003 24.075 1.00 97.31 193 GLY A CA 1
ATOM 1426 C C . GLY A 1 193 ? -14.473 6.126 23.562 1.00 97.31 193 GLY A C 1
ATOM 1427 O O . GLY A 1 193 ? -13.865 7.182 23.712 1.00 97.31 193 GLY A O 1
ATOM 1428 N N . ASP A 1 194 ? -13.930 5.073 22.949 1.00 98.06 194 ASP A N 1
ATOM 1429 C CA . ASP A 1 194 ? -12.523 5.014 22.551 1.00 98.06 194 ASP A CA 1
ATOM 1430 C C . ASP A 1 194 ? -12.320 5.514 21.121 1.00 98.06 194 ASP A C 1
ATOM 1432 O O . ASP A 1 194 ? -13.192 5.350 20.270 1.00 98.06 194 ASP A O 1
ATOM 1436 N N . ALA A 1 195 ? -11.130 6.027 20.808 1.00 97.88 195 ALA A N 1
ATOM 1437 C CA . ALA A 1 195 ? -10.678 6.275 19.438 1.00 97.88 195 ALA A CA 1
ATOM 1438 C C . ALA A 1 195 ? -9.561 5.287 19.061 1.00 97.88 195 ALA A C 1
ATOM 1440 O O . ALA A 1 195 ? -8.729 4.949 19.900 1.00 97.88 195 ALA A O 1
ATOM 1441 N N . LEU A 1 196 ? -9.519 4.843 17.801 1.00 98.31 196 LEU A N 1
ATOM 1442 C CA . LEU A 1 196 ? -8.464 3.963 17.283 1.00 98.31 196 LEU A CA 1
ATOM 1443 C C . LEU A 1 196 ? -7.723 4.664 16.151 1.00 98.31 196 LEU A C 1
ATOM 1445 O O . LEU A 1 196 ? -8.324 5.059 15.158 1.00 98.31 196 LEU A O 1
ATOM 1449 N N . LYS A 1 197 ? -6.408 4.806 16.303 1.00 97.75 197 LYS A N 1
ATOM 1450 C CA . LYS A 1 197 ? -5.535 5.389 15.283 1.00 97.75 197 LYS A CA 1
ATOM 1451 C C . LYS A 1 197 ? -4.932 4.274 14.441 1.00 97.75 197 LYS A C 1
ATOM 1453 O O . LYS A 1 197 ? -4.211 3.436 14.976 1.00 97.75 197 LYS A O 1
ATOM 1458 N N . ALA A 1 198 ? -5.217 4.276 13.146 1.00 97.75 198 ALA A N 1
ATOM 1459 C CA . ALA A 1 198 ? -4.595 3.397 12.169 1.00 97.75 198 ALA A CA 1
ATOM 1460 C C . ALA A 1 198 ? -3.547 4.195 11.388 1.00 97.75 198 ALA A C 1
ATOM 1462 O O . ALA A 1 198 ? -3.844 5.265 10.868 1.00 97.75 198 ALA A O 1
ATOM 1463 N N . SER A 1 199 ? -2.319 3.686 11.316 1.00 96.56 199 SER A N 1
ATOM 1464 C CA . SER A 1 199 ? -1.234 4.304 10.552 1.00 96.56 199 SER A CA 1
ATOM 1465 C C . SER A 1 199 ? -0.434 3.224 9.837 1.00 96.56 199 SER A C 1
ATOM 1467 O O . SER A 1 199 ? -0.106 2.193 10.427 1.00 96.56 199 SER A O 1
ATOM 1469 N N . CYS A 1 200 ? -0.139 3.455 8.561 1.00 96.06 200 CYS A N 1
ATOM 1470 C CA . CYS A 1 200 ? 0.632 2.565 7.711 1.00 96.06 200 CYS A CA 1
ATOM 1471 C C . CYS A 1 200 ? 1.794 3.341 7.086 1.00 96.06 200 CYS A C 1
ATOM 1473 O O . CYS A 1 200 ? 1.587 4.266 6.301 1.00 96.06 200 CYS A O 1
ATOM 1475 N N . THR A 1 201 ? 3.021 2.948 7.428 1.00 95.75 201 THR A N 1
ATOM 1476 C CA . THR A 1 201 ? 4.231 3.447 6.766 1.00 95.75 201 THR A CA 1
ATOM 1477 C C . THR A 1 201 ? 4.567 2.543 5.591 1.00 95.75 201 THR A C 1
ATOM 1479 O O . THR A 1 201 ? 4.765 1.337 5.747 1.00 95.75 201 THR A O 1
ATOM 1482 N N . LEU A 1 202 ? 4.662 3.141 4.413 1.00 95.31 202 LEU A N 1
ATOM 1483 C CA . LEU A 1 202 ? 4.915 2.481 3.145 1.00 95.31 202 LEU A CA 1
ATOM 1484 C C . LEU A 1 202 ? 6.316 2.849 2.670 1.00 95.31 202 LEU A C 1
ATOM 1486 O O . LEU A 1 202 ? 6.657 4.028 2.599 1.00 95.31 202 LEU A O 1
ATOM 1490 N N . THR A 1 203 ? 7.105 1.834 2.321 1.00 94.44 203 THR A N 1
ATOM 1491 C CA . THR A 1 203 ? 8.495 1.994 1.884 1.00 94.44 203 THR A CA 1
ATOM 1492 C C . THR A 1 203 ? 8.729 1.209 0.601 1.00 94.44 203 THR A C 1
ATOM 1494 O O . THR A 1 203 ? 8.658 -0.020 0.603 1.00 94.44 203 THR A O 1
ATOM 1497 N N . LEU A 1 204 ? 9.048 1.920 -0.478 1.00 92.75 204 LEU A N 1
ATOM 1498 C CA . LEU A 1 204 ? 9.466 1.366 -1.757 1.00 92.75 204 LEU A CA 1
ATOM 1499 C C . LEU A 1 204 ? 10.990 1.434 -1.881 1.00 92.75 204 LEU A C 1
ATOM 1501 O O . LEU A 1 204 ? 11.577 2.516 -1.854 1.00 92.75 204 LEU A O 1
ATOM 1505 N N . VAL A 1 205 ? 11.627 0.280 -2.072 1.00 91.44 205 VAL A N 1
ATOM 1506 C CA . VAL A 1 205 ? 13.080 0.190 -2.287 1.00 91.44 205 VAL A CA 1
ATOM 1507 C C . VAL A 1 205 ? 13.419 -0.339 -3.678 1.00 91.44 205 VAL A C 1
ATOM 1509 O O . VAL A 1 205 ? 12.710 -1.180 -4.233 1.00 91.44 205 VAL A O 1
ATOM 1512 N N . ALA A 1 206 ? 14.533 0.132 -4.240 1.00 87.25 206 ALA A N 1
ATOM 1513 C CA . ALA A 1 206 ? 15.139 -0.494 -5.412 1.00 87.25 206 ALA A CA 1
ATOM 1514 C C . ALA A 1 206 ? 15.816 -1.816 -5.001 1.00 87.25 206 ALA A C 1
ATOM 1516 O O . ALA A 1 206 ? 16.502 -1.854 -3.975 1.00 87.25 206 ALA A O 1
ATOM 1517 N N . ALA A 1 207 ? 15.623 -2.890 -5.778 1.00 80.25 207 ALA A N 1
ATOM 1518 C CA . ALA A 1 207 ? 16.134 -4.237 -5.471 1.00 80.25 207 ALA A CA 1
ATOM 1519 C C . ALA A 1 207 ? 16.893 -4.933 -6.601 1.00 80.25 207 ALA A C 1
ATOM 1521 O O . ALA A 1 207 ? 16.810 -4.486 -7.765 1.00 80.25 207 ALA A O 1
#

Mean predicted aligned error: 12.86 Å

Secondary structure (DSSP, 8-state):
---HHHHHHHHHHHHHHHHHHHT-PPPPPSSS-TTSSS-HHHHHHHHHHHHHHHHHHHSPPPPEE-EEEEEEEE-TTS-EEEEEEEEEPPPHHHHHHHHHHHH-TTSSS--S-EEEEE---SPP-TT--S-SSEEEEEEPEEEE-STTEEEEEEEE-TTSS-EEEEEEEEESSSSS--EEEEEEEEEEEE-TT--EEEEEEEE-EE-